Protein AF-A0AAN7IZI6-F1 (afdb_monomer)

Structure (mmCIF, N/CA/C/O backbone):
data_AF-A0AAN7IZI6-F1
#
_entry.id   AF-A0AAN7IZI6-F1
#
loop_
_atom_site.group_PDB
_atom_site.id
_atom_site.type_symbol
_atom_site.label_atom_id
_atom_site.label_alt_id
_atom_site.label_comp_id
_atom_site.label_asym_id
_atom_site.label_entity_id
_atom_site.label_seq_id
_atom_site.pdbx_PDB_ins_code
_atom_site.Cartn_x
_atom_site.Cartn_y
_atom_site.Cartn_z
_atom_site.occupancy
_atom_site.B_iso_or_equiv
_atom_site.auth_seq_id
_atom_site.auth_comp_id
_atom_site.auth_asym_id
_atom_site.auth_atom_id
_atom_site.pdbx_PDB_model_num
ATOM 1 N N . MET A 1 1 ? -5.391 1.494 -11.550 1.00 35.66 1 MET A N 1
ATOM 2 C CA . MET A 1 1 ? -5.078 0.811 -10.275 1.00 35.66 1 MET A CA 1
ATOM 3 C C . MET A 1 1 ? -6.296 0.955 -9.371 1.00 35.66 1 MET A C 1
ATOM 5 O O . MET A 1 1 ? -6.418 1.933 -8.655 1.00 35.66 1 MET A O 1
ATOM 9 N N . THR A 1 2 ? -7.268 0.054 -9.503 1.00 50.53 2 THR A N 1
ATOM 10 C CA . THR A 1 2 ? -8.561 0.126 -8.800 1.00 50.53 2 THR A CA 1
ATOM 11 C C . THR A 1 2 ? -8.947 -1.271 -8.344 1.00 50.53 2 THR A C 1
ATOM 13 O O . THR A 1 2 ? -9.910 -1.858 -8.819 1.00 50.53 2 THR A O 1
ATOM 16 N N . THR A 1 3 ? -8.165 -1.830 -7.428 1.00 50.38 3 THR A N 1
ATOM 17 C CA . THR A 1 3 ? -8.572 -3.015 -6.671 1.00 50.38 3 THR A CA 1
ATOM 18 C C . THR A 1 3 ? -8.583 -2.638 -5.204 1.00 50.38 3 THR A C 1
ATOM 20 O O . THR A 1 3 ? -7.665 -2.890 -4.432 1.00 50.38 3 THR A O 1
ATOM 23 N N . ASN A 1 4 ? -9.677 -1.952 -4.890 1.00 59.88 4 ASN A N 1
ATOM 24 C CA . ASN A 1 4 ? -10.531 -2.349 -3.794 1.00 59.88 4 ASN A CA 1
ATOM 25 C C . ASN A 1 4 ? -9.969 -2.135 -2.379 1.00 59.88 4 ASN A C 1
ATOM 27 O O . ASN A 1 4 ? -9.682 -3.061 -1.621 1.00 59.88 4 ASN A O 1
ATOM 31 N N . VAL A 1 5 ? -9.934 -0.862 -1.984 1.00 62.31 5 VAL A N 1
ATOM 32 C CA . VAL A 1 5 ? -9.793 -0.454 -0.579 1.00 62.31 5 VAL A CA 1
ATOM 33 C C . VAL A 1 5 ? -10.786 -1.225 0.307 1.00 62.31 5 VAL A C 1
ATOM 35 O O . VAL A 1 5 ? -10.395 -1.710 1.365 1.00 62.31 5 VAL A O 1
ATOM 38 N N . SER A 1 6 ? -12.026 -1.454 -0.144 1.00 58.94 6 SER A N 1
ATOM 39 C CA . SER A 1 6 ? -13.016 -2.251 0.596 1.00 58.94 6 SER A CA 1
ATOM 40 C C . SER A 1 6 ? -12.666 -3.742 0.744 1.00 58.94 6 SER A C 1
ATOM 42 O O . SER A 1 6 ? -13.006 -4.323 1.768 1.00 58.94 6 SER A O 1
ATOM 44 N N . GLU A 1 7 ? -11.956 -4.378 -0.190 1.00 68.31 7 GLU A N 1
ATOM 45 C CA . GLU A 1 7 ? -11.448 -5.758 -0.069 1.00 68.31 7 GLU A CA 1
ATOM 46 C C . GLU A 1 7 ? -10.304 -5.818 0.932 1.00 68.31 7 GLU A C 1
ATOM 48 O O . GLU A 1 7 ? -10.284 -6.707 1.783 1.00 68.31 7 GLU A O 1
ATOM 53 N N . CYS A 1 8 ? -9.396 -4.841 0.882 1.00 66.12 8 CYS A N 1
ATOM 54 C CA . CYS A 1 8 ? -8.311 -4.722 1.850 1.00 66.12 8 CYS A CA 1
ATOM 55 C C . CYS A 1 8 ? -8.872 -4.543 3.271 1.00 66.12 8 CYS A C 1
ATOM 57 O O . CYS A 1 8 ? -8.533 -5.306 4.180 1.00 66.12 8 CYS A O 1
ATOM 59 N N . PHE A 1 9 ? -9.829 -3.624 3.449 1.00 65.19 9 PHE A N 1
ATOM 60 C CA . PHE A 1 9 ? -10.542 -3.447 4.716 1.00 65.19 9 PHE A CA 1
ATOM 61 C C . PHE A 1 9 ? -11.309 -4.709 5.127 1.00 65.19 9 PHE A C 1
ATOM 63 O O . PHE A 1 9 ? -11.231 -5.123 6.282 1.00 65.19 9 PHE A O 1
ATOM 70 N N . ASN A 1 10 ? -11.990 -5.383 4.198 1.00 70.00 10 ASN A N 1
ATOM 71 C CA . ASN A 1 10 ? -12.694 -6.633 4.488 1.00 70.00 10 ASN A CA 1
ATOM 72 C C . ASN A 1 10 ? -11.753 -7.757 4.935 1.00 70.00 10 ASN A C 1
ATOM 74 O O . ASN A 1 10 ? -12.121 -8.523 5.827 1.00 70.00 10 ASN A O 1
ATOM 78 N N . GLY A 1 11 ? -10.556 -7.856 4.354 1.00 70.81 11 GLY A N 1
ATOM 79 C CA . GLY A 1 11 ? -9.522 -8.804 4.767 1.00 70.81 11 GLY A CA 1
ATOM 80 C C . GLY A 1 11 ? -8.993 -8.501 6.168 1.00 70.81 11 GLY A C 1
ATOM 81 O O . GLY A 1 11 ? -8.898 -9.402 7.005 1.00 70.81 11 GLY A O 1
ATOM 82 N N . VAL A 1 12 ? -8.733 -7.224 6.468 1.00 65.50 12 VAL A N 1
ATOM 83 C CA . VAL A 1 12 ? -8.300 -6.776 7.801 1.00 65.50 12 VAL A CA 1
ATOM 84 C C . VAL A 1 12 ? -9.370 -7.069 8.854 1.00 65.50 12 VAL A C 1
ATOM 86 O O . VAL A 1 12 ? -9.025 -7.571 9.927 1.00 65.50 12 VAL A O 1
ATOM 89 N N . LEU A 1 13 ? -10.643 -6.823 8.531 1.00 70.38 13 LEU A N 1
ATOM 90 C CA . LEU A 1 13 ? -11.784 -6.932 9.443 1.00 70.38 13 LEU A CA 1
ATOM 91 C C . LEU A 1 13 ? -12.397 -8.331 9.532 1.00 70.38 13 LEU A C 1
ATOM 93 O O . LEU A 1 13 ? -13.260 -8.541 10.380 1.00 70.38 13 LEU A O 1
ATOM 97 N N . LYS A 1 14 ? -11.970 -9.306 8.718 1.00 76.25 14 LYS A N 1
ATOM 98 C CA . LYS A 1 14 ? -12.570 -10.654 8.685 1.00 76.25 14 LYS A CA 1
ATOM 99 C C . LYS A 1 14 ? -12.617 -11.324 10.067 1.00 76.25 14 LYS A C 1
ATOM 101 O O . LYS A 1 14 ? -13.625 -11.942 10.389 1.00 76.25 14 LYS A O 1
ATOM 106 N N . GLY A 1 15 ? -11.581 -11.137 10.890 1.00 70.94 15 GLY A N 1
ATOM 107 C CA . GLY A 1 15 ? -11.517 -11.641 12.271 1.00 70.94 15 GLY A CA 1
ATOM 108 C C . GLY A 1 15 ? -12.229 -10.777 13.320 1.00 70.94 15 GLY A C 1
ATOM 109 O O . GLY A 1 15 ? -12.384 -11.209 14.454 1.00 70.94 15 GLY A O 1
ATOM 110 N N . ALA A 1 16 ? -12.675 -9.572 12.956 1.00 75.56 16 ALA A N 1
ATOM 111 C CA . ALA A 1 16 ? -13.329 -8.631 13.865 1.00 75.56 16 ALA A CA 1
ATOM 112 C C . ALA A 1 16 ? -14.865 -8.618 13.743 1.00 75.56 16 ALA A C 1
ATOM 114 O O . ALA A 1 16 ? -15.536 -7.987 14.553 1.00 75.56 16 ALA A O 1
ATOM 115 N N . ARG A 1 17 ? -15.432 -9.329 12.755 1.00 75.12 17 ARG A N 1
ATOM 116 C CA . ARG A 1 17 ? -16.872 -9.294 12.413 1.00 75.12 17 ARG A CA 1
ATOM 117 C C . ARG A 1 17 ? -17.805 -9.769 13.526 1.00 75.12 17 ARG A C 1
ATOM 119 O O . ARG A 1 17 ? -18.967 -9.384 13.533 1.00 75.12 17 ARG A O 1
ATOM 126 N N . SER A 1 18 ? -17.315 -10.611 14.430 1.00 78.75 18 SER A N 1
ATOM 127 C CA . SER A 1 18 ? -18.073 -11.139 15.570 1.00 78.75 18 SER A CA 1
ATOM 128 C C . SER A 1 18 ? -17.699 -10.478 16.899 1.00 78.75 18 SER A C 1
ATOM 130 O O . SER A 1 18 ? -18.149 -10.931 17.948 1.00 78.75 18 SER A O 1
ATOM 132 N N . LEU A 1 19 ? -16.854 -9.441 16.881 1.00 78.69 19 LEU A N 1
ATOM 133 C CA . LEU A 1 19 ? -16.400 -8.773 18.095 1.00 78.69 19 LEU A CA 1
ATOM 134 C C . LEU A 1 19 ? -17.367 -7.653 18.508 1.00 78.69 19 LEU A C 1
ATOM 136 O O . LEU A 1 19 ? -17.919 -6.965 17.645 1.00 78.69 19 LEU A O 1
ATOM 140 N N . PRO A 1 20 ? -17.527 -7.398 19.820 1.00 87.81 20 PRO A N 1
ATOM 141 C CA . PRO A 1 20 ? -18.144 -6.167 20.302 1.00 87.81 20 PRO A CA 1
ATOM 142 C C . PRO A 1 20 ? -17.471 -4.936 19.681 1.00 87.81 20 PRO A C 1
ATOM 144 O O . PRO A 1 20 ? -16.263 -4.948 19.446 1.00 87.81 20 PRO A O 1
ATOM 147 N N . ILE A 1 21 ? -18.222 -3.850 19.467 1.00 82.31 21 ILE A N 1
ATOM 148 C CA . ILE A 1 21 ? -17.731 -2.631 18.790 1.00 82.31 21 ILE A CA 1
ATOM 149 C C . ILE A 1 21 ? -16.416 -2.131 19.409 1.00 82.31 21 ILE A C 1
ATOM 151 O O . ILE A 1 21 ? -15.464 -1.820 18.697 1.00 82.31 21 ILE A O 1
ATOM 155 N N . THR A 1 22 ? -16.326 -2.123 20.739 1.00 83.25 22 THR A N 1
ATOM 156 C CA . THR A 1 22 ? -15.120 -1.719 21.475 1.00 83.25 22 THR A CA 1
ATOM 157 C C . THR A 1 22 ? -13.921 -2.627 21.193 1.00 83.25 22 THR A C 1
ATOM 159 O O . THR A 1 22 ? -12.806 -2.139 21.018 1.00 83.25 22 THR A O 1
ATOM 162 N N . ALA A 1 23 ? -14.135 -3.940 21.108 1.00 84.44 23 ALA A N 1
ATOM 163 C CA . ALA A 1 23 ? -13.101 -4.911 20.768 1.00 84.44 23 ALA A CA 1
ATOM 164 C C . ALA A 1 23 ? -12.694 -4.819 19.289 1.00 84.44 23 ALA A C 1
ATOM 166 O O . ALA A 1 23 ? -11.509 -4.922 18.986 1.00 84.44 23 ALA A O 1
ATOM 167 N N . MET A 1 24 ? -13.637 -4.547 18.381 1.00 84.38 24 MET A N 1
ATOM 168 C CA . MET A 1 24 ? -13.348 -4.297 16.966 1.00 84.38 24 MET A CA 1
ATOM 169 C C . MET A 1 24 ? -12.453 -3.066 16.788 1.00 84.38 24 MET A C 1
ATOM 171 O O . MET A 1 24 ? -11.432 -3.162 16.112 1.00 84.38 24 MET A O 1
ATOM 175 N N . VAL A 1 25 ? -12.782 -1.943 17.439 1.00 84.31 25 VAL A N 1
ATOM 176 C CA . VAL A 1 25 ? -11.971 -0.712 17.382 1.00 84.31 25 VAL A CA 1
ATOM 177 C C . VAL A 1 25 ? -10.562 -0.957 17.934 1.00 84.31 25 VAL A C 1
ATOM 179 O O . VAL A 1 25 ? -9.573 -0.626 17.274 1.00 84.31 25 VAL A O 1
ATOM 182 N N . LYS A 1 26 ? -10.447 -1.614 19.098 1.00 85.56 26 LYS A N 1
ATOM 183 C CA . LYS A 1 26 ? -9.144 -1.998 19.668 1.00 85.56 26 LYS A CA 1
ATOM 184 C C . LYS A 1 26 ? -8.350 -2.891 18.713 1.00 85.56 26 LYS A C 1
ATOM 186 O O . LYS A 1 26 ? -7.180 -2.624 18.458 1.00 85.56 26 LYS A O 1
ATOM 191 N N . TYR A 1 27 ? -8.984 -3.913 18.141 1.00 85.69 27 TYR A N 1
ATOM 192 C CA . TYR A 1 27 ? -8.349 -4.818 17.184 1.00 85.69 27 TYR A CA 1
ATOM 193 C C . TYR A 1 27 ? -7.818 -4.071 15.958 1.00 85.69 27 TYR A C 1
ATOM 195 O O . TYR A 1 27 ? -6.666 -4.267 15.572 1.00 85.69 27 TYR A O 1
ATOM 203 N N . THR A 1 28 ? -8.626 -3.185 15.364 1.00 84.19 28 THR A N 1
ATOM 204 C CA . THR A 1 28 ? -8.194 -2.381 14.213 1.00 84.19 28 THR A CA 1
ATOM 205 C C . THR A 1 28 ? -7.002 -1.499 14.548 1.00 84.19 28 THR A C 1
ATOM 207 O O . THR A 1 28 ? -6.058 -1.451 13.764 1.00 84.19 28 THR A O 1
ATOM 210 N N . TRP A 1 29 ? -7.006 -0.872 15.727 1.00 87.12 29 TRP A N 1
ATOM 211 C CA . TRP A 1 29 ? -5.907 -0.032 16.188 1.00 87.12 29 TRP A CA 1
ATOM 212 C C . TRP A 1 29 ? -4.597 -0.816 16.306 1.00 87.12 29 TRP A C 1
ATOM 214 O O . TRP A 1 29 ? -3.604 -0.467 15.670 1.00 87.12 29 TRP A O 1
ATOM 224 N N . PHE A 1 30 ? -4.599 -1.919 17.063 1.00 88.25 30 PHE A N 1
ATOM 225 C CA . PHE A 1 30 ? -3.394 -2.727 17.269 1.00 88.25 30 PHE A CA 1
ATOM 226 C C . PHE A 1 30 ? -2.869 -3.334 15.971 1.00 88.25 30 PHE A C 1
ATOM 228 O O . PHE A 1 30 ? -1.660 -3.354 15.741 1.00 88.25 30 PHE A O 1
ATOM 235 N N . LYS A 1 31 ? -3.769 -3.793 15.097 1.00 87.31 31 LYS A N 1
ATOM 236 C CA . LYS A 1 31 ? -3.392 -4.377 13.811 1.00 87.31 31 LYS A CA 1
ATOM 237 C C . LYS A 1 31 ? -2.781 -3.345 12.867 1.00 87.31 31 LYS A C 1
ATOM 239 O O . LYS A 1 31 ? -1.787 -3.651 12.217 1.00 87.31 31 LYS A O 1
ATOM 244 N N . LEU A 1 32 ? -3.335 -2.131 12.813 1.00 86.81 32 LEU A N 1
ATOM 245 C CA . LEU A 1 32 ? -2.747 -1.030 12.049 1.00 86.81 32 LEU A CA 1
ATOM 246 C C . LEU A 1 32 ? -1.375 -0.645 12.603 1.00 86.81 32 LEU A C 1
ATOM 248 O O . LEU A 1 32 ? -0.427 -0.550 11.830 1.00 86.81 32 LEU A O 1
ATOM 252 N N . ASN A 1 33 ? -1.245 -0.498 13.923 1.00 90.56 33 ASN A N 1
ATOM 253 C CA . ASN A 1 33 ? 0.029 -0.136 14.536 1.00 90.56 33 ASN A CA 1
ATOM 254 C C . ASN A 1 33 ? 1.117 -1.190 14.264 1.00 90.56 33 ASN A C 1
ATOM 256 O O . ASN A 1 33 ? 2.202 -0.851 13.805 1.00 90.56 33 ASN A O 1
ATOM 260 N N . SER A 1 34 ? 0.801 -2.476 14.454 1.00 90.38 34 SER A N 1
ATOM 261 C CA . SER A 1 34 ? 1.715 -3.584 14.140 1.00 90.38 34 SER A CA 1
ATOM 262 C C . SER A 1 34 ? 2.097 -3.621 12.658 1.00 90.38 34 SER A C 1
ATOM 264 O O . SER A 1 34 ? 3.255 -3.859 12.326 1.00 90.38 34 SER A O 1
ATOM 266 N N . TYR A 1 35 ? 1.147 -3.351 11.761 1.00 89.88 35 TYR A N 1
ATOM 267 C CA . TYR A 1 35 ? 1.416 -3.297 10.327 1.00 89.88 35 TYR A CA 1
ATOM 268 C C . TYR A 1 35 ? 2.356 -2.145 9.950 1.00 89.88 35 TYR A C 1
ATOM 270 O O . TYR A 1 35 ? 3.273 -2.339 9.153 1.00 89.88 35 TYR A O 1
ATOM 278 N N . PHE A 1 36 ? 2.152 -0.953 10.518 1.00 92.62 36 PHE A N 1
ATOM 279 C CA . PHE A 1 36 ? 3.040 0.190 10.294 1.00 92.62 36 PHE A CA 1
ATOM 280 C C . PHE A 1 36 ? 4.441 -0.069 10.842 1.00 92.62 36 PHE A C 1
ATOM 282 O O . PHE A 1 36 ? 5.418 0.240 10.162 1.00 92.62 36 PHE A O 1
ATOM 289 N N . ASP A 1 37 ? 4.539 -0.675 12.024 1.00 92.44 37 ASP A N 1
ATOM 290 C CA . ASP A 1 37 ? 5.820 -1.017 12.636 1.00 92.44 37 ASP A CA 1
ATOM 291 C C . ASP A 1 37 ? 6.606 -2.035 11.793 1.00 92.44 37 ASP A C 1
ATOM 293 O O . ASP A 1 37 ? 7.752 -1.785 11.424 1.00 92.44 37 ASP A O 1
ATOM 297 N N . ASP A 1 38 ? 5.964 -3.125 11.360 1.00 93.12 38 ASP A N 1
ATOM 298 C CA . ASP A 1 38 ? 6.566 -4.116 10.458 1.00 93.12 38 ASP A CA 1
ATOM 299 C C . ASP A 1 38 ? 7.067 -3.482 9.147 1.00 93.12 38 ASP A C 1
ATOM 301 O O . ASP A 1 38 ? 8.197 -3.723 8.710 1.00 93.12 38 ASP A O 1
ATOM 305 N N . ARG A 1 39 ? 6.248 -2.625 8.523 1.00 92.50 39 ARG A N 1
ATOM 306 C CA . ARG A 1 39 ? 6.615 -1.915 7.287 1.00 92.50 39 ARG A CA 1
ATOM 307 C C . ARG A 1 39 ? 7.792 -0.971 7.500 1.00 92.50 39 ARG A C 1
ATOM 309 O O . ARG A 1 39 ? 8.702 -0.952 6.667 1.00 92.50 39 ARG A O 1
ATOM 316 N N . ARG A 1 40 ? 7.804 -0.234 8.611 1.00 93.19 40 ARG A N 1
ATOM 317 C CA . ARG A 1 40 ? 8.903 0.659 8.976 1.00 93.19 40 ARG A CA 1
ATOM 318 C C . ARG A 1 40 ? 10.189 -0.129 9.192 1.00 93.19 40 ARG A C 1
ATOM 320 O O . ARG A 1 40 ? 11.185 0.183 8.546 1.00 93.19 40 ARG A O 1
ATOM 327 N N . ASN A 1 41 ? 10.157 -1.189 9.993 1.00 93.50 41 ASN A N 1
ATOM 328 C CA . ASN A 1 41 ? 11.324 -2.027 10.278 1.00 93.50 41 ASN A CA 1
ATOM 329 C C . ASN A 1 41 ? 11.916 -2.634 8.997 1.00 93.50 41 ASN A C 1
ATOM 331 O O . ASN A 1 41 ? 13.128 -2.588 8.784 1.00 93.50 41 ASN A O 1
ATOM 335 N N . LYS A 1 42 ? 11.064 -3.106 8.079 1.00 92.25 42 LYS A N 1
ATOM 336 C CA . LYS A 1 42 ? 11.495 -3.575 6.750 1.00 92.25 42 LYS A CA 1
ATOM 337 C C . LYS A 1 42 ? 12.141 -2.470 5.917 1.00 92.25 42 LYS A C 1
ATOM 339 O O . LYS A 1 42 ? 13.161 -2.718 5.278 1.00 92.25 42 LYS A O 1
ATOM 344 N N . SER A 1 43 ? 11.571 -1.265 5.916 1.00 92.56 43 SER A N 1
ATOM 345 C CA . SER A 1 43 ? 12.149 -0.131 5.185 1.00 92.56 43 SER A CA 1
ATOM 346 C C . SER A 1 43 ? 13.491 0.318 5.776 1.00 92.56 43 SER A C 1
ATOM 348 O O . SER A 1 43 ? 14.427 0.556 5.022 1.00 92.56 43 SER A O 1
ATOM 350 N N . ILE A 1 44 ? 13.640 0.318 7.106 1.00 93.19 44 ILE A N 1
ATOM 351 C CA . ILE A 1 44 ? 14.907 0.612 7.792 1.00 93.19 44 ILE A CA 1
ATOM 352 C C . ILE A 1 44 ? 15.973 -0.420 7.414 1.00 93.19 44 ILE A C 1
ATOM 354 O O . ILE A 1 44 ? 17.093 -0.047 7.078 1.00 93.19 44 ILE A O 1
ATOM 358 N N . ALA A 1 45 ? 15.633 -1.713 7.404 1.00 93.56 45 ALA A N 1
ATOM 359 C CA . ALA A 1 45 ? 16.563 -2.758 6.978 1.00 93.56 45 ALA A CA 1
ATOM 360 C C . ALA A 1 45 ? 17.052 -2.540 5.531 1.00 93.56 45 ALA A C 1
ATOM 362 O O . ALA A 1 45 ? 18.242 -2.687 5.250 1.00 93.56 45 ALA A O 1
ATOM 363 N N . GLN A 1 46 ? 16.158 -2.124 4.627 1.00 91.69 46 GLN A N 1
ATOM 364 C CA . GLN A 1 46 ? 16.517 -1.786 3.246 1.00 91.69 46 GLN A CA 1
ATOM 365 C C . GLN A 1 46 ? 17.411 -0.538 3.165 1.00 91.69 46 GLN A C 1
ATOM 367 O O . GLN A 1 46 ? 18.419 -0.565 2.454 1.00 91.69 46 GLN A O 1
ATOM 372 N N . LEU A 1 47 ? 17.118 0.513 3.939 1.00 91.06 47 LEU A N 1
ATOM 373 C CA . LEU A 1 47 ? 17.966 1.710 4.026 1.00 91.06 47 LEU A CA 1
ATOM 374 C C . LEU A 1 47 ? 19.370 1.373 4.545 1.00 91.06 47 LEU A C 1
ATOM 376 O O . LEU A 1 47 ? 20.361 1.811 3.963 1.00 91.06 47 LEU A O 1
ATOM 380 N N . ASN A 1 48 ? 19.468 0.529 5.575 1.00 92.94 48 ASN A N 1
ATOM 381 C CA . ASN A 1 48 ? 20.746 0.078 6.133 1.00 92.94 48 ASN A CA 1
ATOM 382 C C . ASN A 1 48 ? 21.563 -0.737 5.122 1.00 92.94 48 ASN A C 1
ATOM 384 O O . ASN A 1 48 ? 22.785 -0.621 5.075 1.00 92.94 48 ASN A O 1
ATOM 388 N N . SER A 1 49 ? 20.895 -1.507 4.258 1.00 92.31 49 SER A N 1
ATOM 389 C CA . SER A 1 49 ? 21.538 -2.205 3.134 1.00 92.31 49 SER A CA 1
ATOM 390 C C . SER A 1 49 ? 21.911 -1.290 1.954 1.00 92.31 49 SER A C 1
ATOM 392 O O . SER A 1 49 ? 22.375 -1.780 0.926 1.00 92.31 49 SER A O 1
ATOM 394 N N . ARG A 1 50 ? 21.706 0.032 2.082 1.00 91.44 50 ARG A N 1
ATOM 395 C CA . ARG A 1 50 ? 21.914 1.052 1.038 1.00 91.44 50 ARG A CA 1
ATOM 396 C C . ARG A 1 50 ? 21.155 0.760 -0.262 1.00 91.44 50 ARG A C 1
ATOM 398 O O . ARG A 1 50 ? 21.578 1.168 -1.343 1.00 91.44 50 ARG A O 1
ATOM 405 N N . GLN A 1 51 ? 20.018 0.069 -0.171 1.00 89.31 51 GLN A N 1
ATOM 406 C CA . GLN A 1 51 ? 19.150 -0.148 -1.324 1.00 89.31 51 GLN A CA 1
ATOM 407 C C . GLN A 1 51 ? 18.428 1.152 -1.681 1.00 89.31 51 GLN A C 1
ATOM 409 O O . GLN A 1 51 ? 17.734 1.743 -0.857 1.00 89.31 51 GLN A O 1
ATOM 414 N N . LYS A 1 52 ? 18.580 1.587 -2.933 1.00 91.19 52 LYS A N 1
ATOM 415 C CA . LYS A 1 52 ? 17.939 2.799 -3.463 1.00 91.19 52 LYS A CA 1
ATOM 416 C C . LYS A 1 52 ? 16.447 2.587 -3.734 1.00 91.19 52 LYS A C 1
ATOM 418 O O . LYS A 1 52 ? 15.612 3.431 -3.406 1.00 91.19 52 LYS A O 1
ATOM 423 N N . TRP A 1 53 ? 16.114 1.435 -4.307 1.00 93.62 53 TRP A N 1
ATOM 424 C CA . TRP A 1 53 ? 14.774 1.097 -4.776 1.00 93.62 53 TRP A CA 1
ATOM 425 C C . TRP A 1 53 ? 14.147 0.004 -3.923 1.00 93.62 53 TRP A C 1
ATOM 427 O O . TRP A 1 53 ? 14.828 -0.911 -3.462 1.00 93.62 53 TRP A O 1
ATOM 437 N N . THR A 1 54 ? 12.832 0.086 -3.730 1.00 93.50 54 THR A N 1
ATOM 438 C CA . THR A 1 54 ? 12.092 -0.968 -3.032 1.00 93.50 54 THR A CA 1
ATOM 439 C C . THR A 1 54 ? 12.203 -2.299 -3.771 1.00 93.50 54 THR A C 1
ATOM 441 O O . THR A 1 54 ? 12.247 -2.343 -5.002 1.00 93.50 54 THR A O 1
ATOM 444 N N . LYS A 1 55 ? 12.155 -3.409 -3.020 1.00 91.06 55 LYS A N 1
ATOM 445 C CA . LYS A 1 55 ? 12.141 -4.768 -3.590 1.00 91.06 55 LYS A CA 1
ATOM 446 C C . LYS A 1 55 ? 11.100 -4.926 -4.706 1.00 91.06 55 LYS A C 1
ATOM 448 O O . LYS A 1 55 ? 11.402 -5.488 -5.745 1.00 91.06 55 LYS A O 1
ATOM 453 N N . TYR A 1 56 ? 9.901 -4.373 -4.517 1.00 90.44 56 TYR A N 1
ATOM 454 C CA . TYR A 1 56 ? 8.836 -4.414 -5.521 1.00 90.44 56 TYR A CA 1
ATOM 455 C C . TYR A 1 56 ? 9.259 -3.796 -6.863 1.00 90.44 56 TYR A C 1
ATOM 457 O O . TYR A 1 56 ? 9.066 -4.406 -7.915 1.00 90.44 56 TYR A O 1
ATOM 465 N N . ALA A 1 57 ? 9.852 -2.599 -6.832 1.00 92.44 57 ALA A N 1
ATOM 466 C CA . ALA A 1 57 ? 10.319 -1.932 -8.040 1.00 92.44 57 ALA A CA 1
ATOM 467 C C . ALA A 1 57 ? 11.509 -2.661 -8.669 1.00 92.44 57 ALA A C 1
ATOM 469 O O . ALA A 1 57 ? 11.530 -2.835 -9.886 1.00 92.44 57 ALA A O 1
ATOM 470 N N . LEU A 1 58 ? 12.440 -3.163 -7.852 1.00 90.88 58 LEU A N 1
ATOM 471 C CA . LEU A 1 58 ? 13.556 -3.980 -8.329 1.00 90.88 58 LEU A CA 1
ATOM 472 C C . LEU A 1 58 ? 13.077 -5.268 -9.005 1.00 90.88 58 LEU A C 1
ATOM 474 O O . LEU A 1 58 ? 13.555 -5.593 -10.084 1.00 90.88 58 LEU A O 1
ATOM 478 N N . ASP A 1 59 ? 12.091 -5.968 -8.448 1.00 92.56 59 ASP A N 1
ATOM 479 C CA . ASP A 1 59 ? 11.555 -7.201 -9.034 1.00 92.56 59 ASP A CA 1
ATOM 480 C C . ASP A 1 59 ? 10.884 -6.941 -10.398 1.00 92.56 59 ASP A C 1
ATOM 482 O O . ASP A 1 59 ? 10.925 -7.777 -11.304 1.00 92.56 59 ASP A O 1
ATOM 486 N N . ILE A 1 60 ? 10.242 -5.783 -10.583 1.00 91.69 60 ILE A N 1
ATOM 487 C CA . ILE A 1 60 ? 9.716 -5.363 -11.893 1.00 91.69 60 ILE A CA 1
ATOM 488 C C . ILE A 1 60 ? 10.862 -5.010 -12.840 1.00 91.69 60 ILE A C 1
ATOM 490 O O . ILE A 1 60 ? 10.887 -5.485 -13.976 1.00 91.69 60 ILE A O 1
ATOM 494 N N . PHE A 1 61 ? 11.815 -4.209 -12.369 1.00 90.50 61 PHE A N 1
ATOM 495 C CA . PHE A 1 61 ? 12.964 -3.772 -13.148 1.00 90.50 61 PHE A CA 1
ATOM 496 C C . PHE A 1 61 ? 13.783 -4.959 -13.662 1.00 90.50 61 PHE A C 1
ATOM 498 O O . PHE A 1 61 ? 14.038 -5.055 -14.859 1.00 90.50 61 PHE A O 1
ATOM 505 N N . MET A 1 62 ? 14.117 -5.912 -12.792 1.00 89.75 62 MET A N 1
ATOM 506 C CA . MET A 1 62 ? 14.886 -7.106 -13.143 1.00 89.75 62 MET A CA 1
ATOM 507 C C . MET A 1 62 ? 14.130 -8.005 -14.123 1.00 89.75 62 MET A C 1
ATOM 509 O O . MET A 1 62 ? 14.729 -8.509 -15.070 1.00 89.75 62 MET A O 1
ATOM 513 N N . ARG A 1 63 ? 12.804 -8.148 -13.978 1.00 90.12 63 ARG A N 1
ATOM 514 C CA . ARG A 1 63 ? 11.982 -8.856 -14.976 1.00 90.12 63 ARG A CA 1
ATOM 515 C C . ARG A 1 63 ? 12.006 -8.168 -16.338 1.00 90.12 63 ARG A C 1
ATOM 517 O O . ARG A 1 63 ? 12.075 -8.847 -17.358 1.00 90.12 63 ARG A O 1
ATOM 524 N N . ASN A 1 64 ? 11.944 -6.840 -16.369 1.00 87.88 64 ASN A N 1
ATOM 525 C CA . ASN A 1 64 ? 12.020 -6.082 -17.618 1.00 87.88 64 ASN A CA 1
ATOM 526 C C . ASN A 1 64 ? 13.419 -6.166 -18.241 1.00 87.88 64 ASN A C 1
ATOM 528 O O . ASN A 1 64 ? 13.529 -6.333 -19.453 1.00 87.88 64 ASN A O 1
ATOM 532 N N . LYS A 1 65 ? 14.472 -6.134 -17.419 1.00 85.12 65 LYS A N 1
ATOM 533 C CA . LYS A 1 65 ? 15.859 -6.328 -17.847 1.00 85.12 65 LYS A CA 1
ATOM 534 C C . LYS A 1 65 ? 16.066 -7.710 -18.475 1.00 85.12 65 LYS A C 1
ATOM 536 O O . LYS A 1 65 ? 16.561 -7.781 -19.591 1.00 85.12 65 LYS A O 1
ATOM 541 N N . ALA A 1 66 ? 15.596 -8.779 -17.829 1.00 86.12 66 ALA A N 1
ATOM 542 C CA . ALA A 1 66 ? 15.678 -10.143 -18.365 1.00 86.12 66 ALA A CA 1
ATOM 543 C C . ALA A 1 66 ? 14.927 -10.304 -19.703 1.00 86.12 66 ALA A C 1
ATOM 545 O O . ALA A 1 66 ? 15.372 -11.010 -20.606 1.00 86.12 66 ALA A O 1
ATOM 546 N N . LYS A 1 67 ? 13.793 -9.612 -19.879 1.00 84.31 67 LYS A N 1
ATOM 547 C CA . LYS A 1 67 ? 13.104 -9.561 -21.180 1.00 84.31 67 LYS A CA 1
ATOM 548 C C . LYS A 1 67 ? 13.943 -8.837 -22.234 1.00 84.31 67 LYS A C 1
ATOM 550 O O . LYS A 1 67 ? 14.041 -9.315 -23.358 1.00 84.31 67 LYS A O 1
ATOM 555 N N . ALA A 1 68 ? 14.564 -7.719 -21.861 1.00 82.19 68 ALA A N 1
ATOM 556 C CA . ALA A 1 68 ? 15.394 -6.924 -22.758 1.00 82.19 68 ALA A CA 1
ATOM 557 C C . ALA A 1 68 ? 16.667 -7.652 -23.223 1.00 82.19 68 ALA A C 1
ATOM 559 O O . ALA A 1 68 ? 17.128 -7.378 -24.325 1.00 82.19 68 ALA A O 1
ATOM 560 N N . GLU A 1 69 ? 17.202 -8.603 -22.449 1.00 79.81 69 GLU A N 1
ATOM 561 C CA . GLU A 1 69 ? 18.347 -9.440 -22.862 1.00 79.81 69 GLU A CA 1
ATOM 562 C C . GLU A 1 69 ? 18.080 -10.233 -24.151 1.00 79.81 69 GLU A C 1
ATOM 564 O O . GLU A 1 69 ? 19.004 -10.511 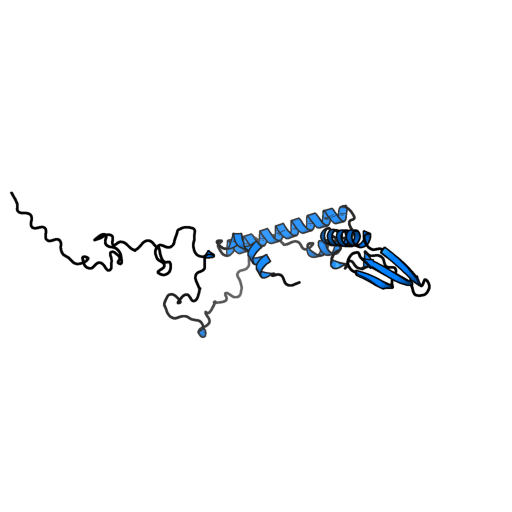-24.909 1.00 79.81 69 GLU A O 1
ATOM 569 N N . HIS A 1 70 ? 16.816 -10.551 -24.437 1.00 81.00 70 HIS A N 1
ATOM 570 C CA . HIS A 1 70 ? 16.413 -11.276 -25.643 1.00 81.00 70 HIS A CA 1
ATOM 571 C C . HIS A 1 70 ? 16.132 -10.346 -26.833 1.00 81.00 70 HIS A C 1
ATOM 573 O O . HIS A 1 70 ? 15.720 -10.810 -27.897 1.00 81.00 70 HIS A O 1
ATOM 579 N N . HIS A 1 71 ? 16.294 -9.032 -26.663 1.00 83.44 71 HIS A N 1
ATOM 580 C CA . HIS A 1 71 ? 16.090 -8.050 -27.720 1.00 83.44 71 HIS A CA 1
ATOM 581 C C . HIS A 1 71 ? 17.420 -7.730 -28.405 1.00 83.44 71 HIS A C 1
ATOM 583 O O . HIS A 1 71 ? 18.433 -7.490 -27.748 1.00 83.44 71 HIS A O 1
ATOM 589 N N . ARG A 1 72 ? 17.420 -7.665 -29.738 1.00 82.00 72 ARG A N 1
ATOM 590 C CA . ARG A 1 72 ? 18.594 -7.245 -30.510 1.00 82.00 72 ARG A CA 1
ATOM 591 C C . ARG A 1 72 ? 18.468 -5.771 -30.857 1.00 82.00 72 ARG A C 1
ATOM 593 O O . ARG A 1 72 ? 17.464 -5.366 -31.430 1.00 82.00 72 ARG A O 1
ATOM 600 N N . VAL A 1 73 ? 19.489 -4.980 -30.537 1.00 82.25 73 VAL A N 1
ATOM 601 C CA . VAL A 1 73 ? 19.513 -3.544 -30.842 1.00 82.25 73 VAL A CA 1
ATOM 602 C C . VAL A 1 73 ? 20.548 -3.259 -31.928 1.00 82.25 73 VAL A C 1
ATOM 604 O O . VAL A 1 73 ? 21.745 -3.439 -31.711 1.00 82.25 73 VAL A O 1
ATOM 607 N N . THR A 1 74 ? 20.101 -2.781 -33.086 1.00 83.69 74 THR A N 1
ATOM 608 C CA . THR A 1 74 ? 20.948 -2.389 -34.218 1.00 83.69 74 THR A CA 1
ATOM 609 C C . THR A 1 74 ? 20.946 -0.873 -34.357 1.00 83.69 74 THR A C 1
ATOM 611 O O . THR A 1 74 ? 19.898 -0.250 -34.483 1.00 83.69 74 THR A O 1
ATOM 614 N N . ARG A 1 75 ? 22.119 -0.235 -34.344 1.00 82.50 75 ARG A N 1
ATOM 615 C CA . ARG A 1 75 ? 22.220 1.218 -34.550 1.00 82.50 75 ARG A CA 1
ATOM 616 C C . ARG A 1 75 ? 21.998 1.548 -36.029 1.00 82.50 75 ARG A C 1
ATOM 618 O O . ARG A 1 75 ? 22.738 1.045 -36.865 1.00 82.50 75 ARG A O 1
ATOM 625 N N . LEU A 1 76 ? 21.027 2.412 -36.332 1.00 83.81 76 LEU A N 1
ATOM 626 C CA . LEU A 1 76 ? 20.704 2.827 -37.704 1.00 83.81 76 LEU A CA 1
ATOM 627 C C . LEU A 1 76 ? 21.390 4.144 -38.093 1.00 83.81 76 LEU A C 1
ATOM 629 O O . LEU A 1 76 ? 21.966 4.238 -39.170 1.00 83.81 76 LEU A O 1
ATOM 633 N N . SER A 1 77 ? 21.376 5.160 -37.221 1.00 80.31 77 SER A N 1
ATOM 634 C CA . SER A 1 77 ? 22.061 6.437 -37.473 1.00 80.31 77 SER A CA 1
ATOM 635 C C . SER A 1 77 ? 22.730 6.986 -36.222 1.00 80.31 77 SER A C 1
ATOM 637 O O . SER A 1 77 ? 22.124 7.140 -35.158 1.00 80.31 77 SER A O 1
ATOM 639 N N . ALA A 1 78 ? 24.012 7.320 -36.366 1.00 73.88 78 ALA A N 1
ATOM 640 C CA . ALA A 1 78 ? 24.812 7.897 -35.301 1.00 73.88 78 ALA A CA 1
ATOM 641 C C . ALA A 1 78 ? 24.429 9.342 -34.972 1.00 73.88 78 ALA A C 1
ATOM 643 O O . ALA A 1 78 ? 24.372 9.687 -33.793 1.00 73.88 78 ALA A O 1
ATOM 644 N N . GLN A 1 79 ? 24.147 10.143 -36.002 1.00 78.69 79 GLN A N 1
ATOM 645 C CA . GLN A 1 79 ? 23.805 11.561 -35.882 1.00 78.69 79 GLN A CA 1
ATOM 646 C C . GLN A 1 79 ? 22.404 11.765 -35.301 1.00 78.69 79 GLN A C 1
ATOM 648 O O . GLN A 1 79 ? 22.187 12.690 -34.529 1.00 78.69 79 GLN A O 1
ATOM 653 N N . GLN A 1 80 ? 21.464 10.874 -35.626 1.00 76.06 80 GLN A N 1
ATOM 654 C CA . GLN A 1 80 ? 20.072 10.974 -35.171 1.00 76.06 80 GLN A CA 1
ATOM 655 C C . GLN A 1 80 ? 19.769 10.147 -33.911 1.00 76.06 80 GLN A C 1
ATOM 657 O O . GLN A 1 80 ? 18.620 10.116 -33.471 1.00 76.06 80 GLN A O 1
ATOM 662 N N . GLN A 1 81 ? 20.773 9.457 -33.350 1.00 75.44 81 GLN A N 1
ATOM 663 C CA . GLN A 1 81 ? 20.615 8.517 -32.231 1.00 75.44 81 GLN A CA 1
ATOM 664 C C . GLN A 1 81 ? 19.457 7.522 -32.441 1.00 75.44 81 GLN A C 1
ATOM 666 O O . GLN A 1 81 ? 18.660 7.286 -31.531 1.00 75.44 81 GLN A O 1
ATOM 671 N N . SER A 1 82 ? 19.341 6.965 -33.651 1.00 78.38 82 SER A N 1
ATOM 672 C CA . SER A 1 82 ? 18.293 6.001 -33.995 1.00 78.38 82 SER A CA 1
ATOM 673 C C . SER A 1 82 ? 18.797 4.563 -33.900 1.00 78.38 82 SER A C 1
ATOM 675 O O . SER A 1 82 ? 19.900 4.227 -34.351 1.00 78.38 82 SER A O 1
ATOM 677 N N . TYR A 1 83 ? 17.965 3.707 -33.313 1.00 80.31 83 TYR A N 1
ATOM 678 C CA . TYR A 1 83 ? 18.243 2.298 -33.080 1.00 80.31 83 TYR A CA 1
ATOM 679 C C . TYR A 1 83 ? 17.032 1.470 -33.495 1.00 80.31 83 TYR A C 1
ATOM 681 O O . TYR A 1 83 ? 15.909 1.822 -33.170 1.00 80.31 83 TYR A O 1
ATOM 689 N N . GLN A 1 84 ? 17.242 0.359 -34.181 1.00 81.00 84 GLN A N 1
ATOM 690 C CA . GLN A 1 84 ? 16.236 -0.669 -34.398 1.00 81.00 84 GLN A CA 1
ATOM 691 C C . GLN A 1 84 ? 16.317 -1.688 -33.267 1.00 81.00 84 GLN A C 1
ATOM 693 O O . GLN A 1 84 ? 17.402 -2.157 -32.941 1.00 81.00 84 GLN A O 1
ATOM 698 N N . VAL A 1 85 ? 15.181 -2.029 -32.676 1.00 81.38 85 VAL A N 1
ATOM 699 C CA . VAL A 1 85 ? 15.042 -3.061 -31.657 1.00 81.38 85 VAL A CA 1
ATOM 700 C C . VAL A 1 85 ? 14.199 -4.185 -32.238 1.00 81.38 85 VAL A C 1
ATOM 702 O O . VAL A 1 85 ? 13.017 -4.006 -32.538 1.00 81.38 85 VAL A O 1
ATOM 705 N N . ASP A 1 86 ? 14.817 -5.350 -32.385 1.00 80.50 86 ASP A N 1
ATOM 706 C CA . ASP A 1 86 ? 14.148 -6.580 -32.778 1.00 80.50 86 ASP A CA 1
ATOM 707 C C . ASP A 1 86 ? 13.813 -7.369 -31.514 1.00 80.50 86 ASP A C 1
ATOM 709 O O . ASP A 1 86 ? 14.699 -7.736 -30.736 1.00 80.50 86 ASP A O 1
ATOM 713 N N . THR A 1 87 ? 12.525 -7.624 -31.301 1.00 81.88 87 THR A N 1
ATOM 714 C CA . THR A 1 87 ? 12.047 -8.462 -30.198 1.00 81.88 87 THR A CA 1
ATOM 715 C C . THR A 1 87 ? 11.586 -9.815 -30.746 1.00 81.88 87 THR A C 1
ATOM 717 O O . THR A 1 87 ? 11.114 -9.865 -31.884 1.00 81.88 87 THR A O 1
ATOM 720 N N . PRO A 1 88 ? 11.641 -10.911 -29.964 1.00 74.00 88 PRO A N 1
ATOM 721 C CA . PRO A 1 88 ? 11.247 -12.242 -30.440 1.00 74.00 88 PRO A CA 1
ATOM 722 C C . PRO A 1 88 ? 9.809 -12.330 -30.977 1.00 74.00 88 PRO A C 1
ATOM 724 O O . PRO A 1 88 ? 9.505 -13.212 -31.769 1.00 74.00 88 PRO A O 1
ATOM 727 N N . HIS A 1 89 ? 8.929 -11.419 -30.549 1.00 71.94 89 HIS A N 1
ATOM 728 C CA . HIS A 1 89 ? 7.512 -11.395 -30.924 1.00 71.94 89 HIS A CA 1
ATOM 729 C C . HIS A 1 89 ? 7.153 -10.243 -31.879 1.00 71.94 89 HIS A C 1
ATOM 731 O O . HIS A 1 89 ? 6.013 -10.173 -32.329 1.00 71.94 89 HIS A O 1
ATOM 737 N N . ASN A 1 90 ? 8.087 -9.329 -32.172 1.00 62.34 90 ASN A N 1
ATOM 738 C CA . ASN A 1 90 ? 7.875 -8.223 -33.105 1.00 62.34 90 ASN A CA 1
ATOM 739 C C . ASN A 1 90 ? 9.225 -7.680 -33.632 1.00 62.34 90 ASN A C 1
ATOM 741 O O . ASN A 1 90 ? 9.942 -7.005 -32.877 1.00 62.34 90 ASN A O 1
ATOM 745 N N . PRO A 1 91 ? 9.606 -7.978 -34.887 1.00 61.66 91 PRO A N 1
ATOM 746 C CA . PRO A 1 91 ? 10.824 -7.450 -35.499 1.00 61.66 91 PRO A CA 1
ATOM 747 C C . PRO A 1 91 ? 10.632 -6.005 -36.003 1.00 61.66 91 PRO A C 1
ATOM 749 O O . PRO A 1 91 ? 9.597 -5.683 -36.582 1.00 61.66 91 PRO A O 1
ATOM 752 N N . GLY A 1 92 ? 11.643 -5.140 -35.832 1.00 58.22 92 GLY A N 1
ATOM 753 C CA . GLY A 1 92 ? 11.726 -3.860 -36.552 1.00 58.22 92 GLY A CA 1
ATOM 754 C C . GLY A 1 92 ? 11.211 -2.583 -35.868 1.00 58.22 92 GLY A C 1
ATOM 755 O O . GLY A 1 92 ? 10.865 -1.634 -36.572 1.00 58.22 92 GLY A O 1
ATOM 756 N N . ILE A 1 93 ? 11.178 -2.474 -34.534 1.00 61.12 93 ILE A N 1
ATOM 757 C CA . ILE A 1 93 ? 10.794 -1.202 -33.887 1.00 61.12 93 ILE A CA 1
ATOM 758 C C . ILE A 1 93 ? 11.997 -0.250 -33.856 1.00 61.12 93 ILE A C 1
ATOM 760 O O . ILE A 1 93 ? 12.965 -0.498 -33.146 1.00 61.12 93 ILE A O 1
ATOM 764 N N . CYS A 1 94 ? 11.939 0.880 -34.566 1.00 47.12 94 CYS A N 1
ATOM 765 C CA . CYS A 1 94 ? 12.948 1.934 -34.436 1.00 47.12 94 CYS A CA 1
ATOM 766 C C . CYS A 1 94 ? 12.658 2.823 -33.213 1.00 47.12 94 CYS A C 1
ATOM 768 O O . CYS A 1 94 ? 11.653 3.532 -33.177 1.00 47.12 94 CYS A O 1
ATOM 770 N N . ILE A 1 95 ? 13.557 2.829 -32.230 1.00 63.38 95 ILE A N 1
ATOM 771 C CA . ILE A 1 95 ? 13.503 3.654 -31.022 1.00 63.38 95 ILE A CA 1
ATOM 772 C C . ILE A 1 95 ? 14.689 4.631 -31.055 1.00 63.38 95 ILE A C 1
ATOM 774 O O . ILE A 1 95 ? 15.822 4.264 -31.368 1.00 63.38 95 ILE A O 1
ATOM 778 N N . ARG A 1 96 ? 14.438 5.906 -30.760 1.00 52.41 96 ARG A N 1
ATOM 779 C CA . ARG A 1 96 ? 15.503 6.873 -30.437 1.00 52.41 96 ARG A CA 1
ATOM 780 C C . ARG A 1 96 ? 15.806 6.767 -28.940 1.00 52.41 96 ARG A C 1
ATOM 782 O O . ARG A 1 96 ? 14.958 6.261 -28.227 1.00 52.41 96 ARG A O 1
ATOM 789 N N . TYR A 1 97 ? 16.965 7.236 -28.482 1.00 61.16 97 TYR A N 1
ATOM 790 C CA . TYR A 1 97 ? 17.375 7.432 -27.073 1.00 61.16 97 TYR A CA 1
ATOM 791 C C . TYR A 1 97 ? 18.490 6.524 -26.534 1.00 61.16 97 TYR A C 1
ATOM 793 O O . TYR A 1 97 ? 18.578 5.329 -26.803 1.00 61.16 97 TYR A O 1
ATOM 801 N N . ARG A 1 98 ? 19.323 7.146 -25.690 1.00 56.97 98 ARG A N 1
ATOM 802 C CA . ARG A 1 98 ? 20.379 6.536 -24.881 1.00 56.97 98 ARG A CA 1
ATOM 803 C C . ARG A 1 98 ? 20.148 6.984 -23.441 1.00 56.97 98 ARG A C 1
ATOM 805 O O . ARG A 1 98 ? 20.493 8.100 -23.067 1.00 56.97 98 ARG A O 1
ATOM 812 N N . HIS A 1 99 ? 19.478 6.144 -22.673 1.00 66.88 99 HIS A N 1
ATOM 813 C CA . HIS A 1 99 ? 18.936 6.508 -21.376 1.00 66.88 99 HIS A CA 1
ATOM 814 C C . HIS A 1 99 ? 19.265 5.422 -20.358 1.00 66.88 99 HIS A C 1
ATOM 816 O O . HIS A 1 99 ? 19.231 4.236 -20.683 1.00 66.88 99 HIS A O 1
ATOM 822 N N . ASP A 1 100 ? 19.593 5.838 -19.136 1.00 75.00 100 ASP A N 1
ATOM 823 C CA . ASP A 1 100 ? 19.632 4.919 -18.005 1.00 75.00 100 ASP A CA 1
ATOM 824 C C . ASP A 1 100 ? 18.207 4.381 -17.787 1.00 75.00 100 ASP A C 1
ATOM 826 O O . ASP A 1 100 ? 17.223 5.103 -17.958 1.00 75.00 100 ASP A O 1
ATOM 830 N N . ALA A 1 101 ? 18.070 3.095 -17.490 1.00 78.94 101 ALA A N 1
ATOM 831 C CA . ALA A 1 101 ? 16.767 2.497 -17.244 1.00 78.94 101 ALA A CA 1
ATOM 832 C C . ALA A 1 101 ? 16.248 2.856 -15.839 1.00 78.94 101 ALA A C 1
ATOM 834 O O . ALA A 1 101 ? 15.037 2.900 -15.626 1.00 78.94 101 ALA A O 1
ATOM 835 N N . GLU A 1 102 ? 17.142 3.160 -14.889 1.00 82.62 102 GLU A N 1
ATOM 836 C CA . GLU A 1 102 ? 16.756 3.484 -13.511 1.00 82.62 102 GLU A CA 1
ATOM 837 C C . GLU A 1 102 ? 16.039 4.832 -13.370 1.00 82.62 102 GLU A C 1
ATOM 839 O O . GLU A 1 102 ? 15.191 4.974 -12.495 1.00 82.62 102 GLU A O 1
ATOM 844 N N . GLN A 1 103 ? 16.325 5.816 -14.227 1.00 85.12 103 GLN A N 1
ATOM 845 C CA . GLN A 1 103 ? 15.648 7.130 -14.200 1.00 85.12 103 GLN A CA 1
ATOM 846 C C . GLN A 1 103 ? 14.152 7.056 -14.549 1.00 85.12 103 GLN A C 1
ATOM 848 O O . GLN A 1 103 ? 13.423 8.009 -14.294 1.00 85.12 103 GLN A O 1
ATOM 853 N N . TYR A 1 104 ? 13.682 5.939 -15.113 1.00 85.88 104 TYR A N 1
ATOM 854 C CA . TYR A 1 104 ? 12.256 5.708 -15.353 1.00 85.88 104 TYR A CA 1
ATOM 855 C C . TYR A 1 104 ? 11.539 5.096 -14.147 1.00 85.88 104 TYR A C 1
ATOM 857 O O . TYR A 1 104 ? 10.316 4.949 -14.171 1.00 85.88 104 TYR A O 1
ATOM 865 N N . ILE A 1 105 ? 12.277 4.712 -13.101 1.00 89.94 105 ILE A N 1
ATOM 866 C CA . ILE A 1 105 ? 11.678 4.282 -11.843 1.00 89.94 105 ILE A CA 1
ATOM 867 C C . ILE A 1 105 ? 11.253 5.542 -11.089 1.00 89.94 105 ILE A C 1
ATOM 869 O O . ILE A 1 105 ? 12.084 6.359 -10.695 1.00 89.94 105 ILE A O 1
ATOM 873 N N . ASP A 1 106 ? 9.945 5.695 -10.894 1.00 92.56 106 ASP A N 1
ATOM 874 C CA . ASP A 1 106 ? 9.394 6.851 -10.193 1.00 92.56 106 ASP A CA 1
ATOM 875 C C . ASP A 1 106 ? 9.939 6.933 -8.746 1.00 92.56 106 ASP A C 1
ATOM 877 O O . ASP A 1 106 ? 9.959 5.911 -8.042 1.00 92.56 106 ASP A O 1
ATOM 881 N N . PRO A 1 107 ? 10.353 8.123 -8.262 1.00 93.88 107 PRO A N 1
ATOM 882 C CA . PRO A 1 107 ? 10.845 8.317 -6.898 1.00 93.88 107 PRO A CA 1
ATOM 883 C C . PRO A 1 107 ? 9.913 7.812 -5.787 1.00 93.88 107 PRO A C 1
ATOM 885 O O . PRO A 1 107 ? 10.399 7.482 -4.701 1.00 93.88 107 PRO A O 1
ATOM 888 N N . CYS A 1 108 ? 8.601 7.690 -6.030 1.00 93.69 108 CYS A N 1
ATOM 889 C CA . CYS A 1 108 ? 7.654 7.104 -5.076 1.00 93.69 108 CYS A CA 1
ATOM 890 C C . CYS A 1 108 ? 7.971 5.640 -4.721 1.00 93.69 108 CYS A C 1
ATOM 892 O O . CYS A 1 108 ? 7.583 5.166 -3.653 1.00 93.69 108 CYS A O 1
ATOM 894 N N . TYR A 1 109 ? 8.718 4.935 -5.577 1.00 94.12 109 TYR A N 1
ATOM 895 C CA . TYR A 1 109 ? 9.186 3.571 -5.343 1.00 94.12 109 TYR A CA 1
ATOM 896 C C . TYR A 1 109 ? 10.555 3.487 -4.656 1.00 94.12 109 TYR A C 1
ATOM 898 O O . TYR A 1 109 ? 11.086 2.380 -4.483 1.00 94.12 109 TYR A O 1
ATOM 906 N N . SER A 1 110 ? 11.145 4.621 -4.275 1.00 94.44 110 SER A N 1
ATOM 907 C CA . SER A 1 110 ? 12.370 4.643 -3.478 1.00 94.44 110 SER A CA 1
ATOM 908 C C . SER A 1 110 ? 12.128 4.083 -2.076 1.00 94.44 110 SER A C 1
ATOM 910 O O . SER A 1 110 ? 11.028 4.169 -1.520 1.00 94.44 110 SER A O 1
ATOM 912 N N . VAL A 1 111 ? 13.172 3.502 -1.483 1.00 94.94 111 VAL A N 1
ATOM 913 C CA . VAL A 1 111 ? 13.094 3.014 -0.098 1.00 94.94 111 VAL A CA 1
ATOM 914 C C . VAL A 1 111 ? 12.842 4.176 0.873 1.00 94.94 111 VAL A C 1
ATOM 916 O O . VAL A 1 111 ? 12.098 4.014 1.838 1.00 94.94 111 VAL A O 1
ATOM 919 N N . ASP A 1 112 ? 13.383 5.362 0.586 1.00 94.25 112 ASP A N 1
ATOM 920 C CA . ASP A 1 112 ? 13.153 6.575 1.379 1.00 94.25 112 ASP A CA 1
ATOM 921 C C . ASP A 1 112 ? 11.677 7.010 1.358 1.00 94.25 112 ASP A C 1
ATOM 923 O O . ASP A 1 112 ? 11.079 7.231 2.412 1.00 94.25 112 ASP A O 1
ATOM 927 N N . ALA A 1 113 ? 11.041 7.045 0.181 1.00 94.00 113 ALA A N 1
ATOM 928 C CA . ALA A 1 113 ? 9.612 7.343 0.073 1.00 94.00 113 ALA A CA 1
ATOM 929 C C . ALA A 1 113 ? 8.750 6.307 0.819 1.00 94.00 113 ALA A C 1
ATOM 931 O O . ALA A 1 113 ? 7.777 6.669 1.494 1.00 94.00 113 ALA A O 1
ATOM 932 N N . LEU A 1 114 ? 9.134 5.025 0.756 1.00 93.31 114 LEU A N 1
ATOM 933 C CA . LEU A 1 114 ? 8.475 3.969 1.520 1.00 93.31 114 LEU A CA 1
ATOM 934 C C . LEU A 1 114 ? 8.609 4.215 3.027 1.00 93.31 114 LEU A C 1
ATOM 936 O O . LEU A 1 114 ? 7.603 4.178 3.732 1.00 93.31 114 LEU A O 1
ATOM 940 N N . PHE A 1 115 ? 9.814 4.503 3.520 1.00 94.25 115 PHE A N 1
ATOM 941 C CA . PHE A 1 115 ? 10.046 4.804 4.931 1.00 94.25 115 PHE A CA 1
ATOM 942 C C . PHE A 1 115 ? 9.200 5.994 5.394 1.00 94.25 115 PHE A C 1
ATOM 944 O O . PHE A 1 115 ? 8.459 5.867 6.365 1.00 94.25 115 PHE A O 1
ATOM 951 N N . ARG A 1 116 ? 9.220 7.117 4.663 1.00 94.06 116 ARG A N 1
ATOM 952 C CA . ARG A 1 116 ? 8.441 8.324 5.002 1.00 94.06 116 ARG A CA 1
ATOM 953 C C . ARG A 1 116 ? 6.942 8.056 5.106 1.00 94.06 116 ARG A C 1
ATOM 955 O O . ARG A 1 116 ? 6.288 8.603 5.988 1.00 94.06 116 ARG A O 1
ATOM 962 N N . SER A 1 117 ? 6.413 7.175 4.258 1.00 93.25 117 SER A N 1
ATOM 963 C CA . SER A 1 117 ? 4.993 6.796 4.273 1.00 93.25 117 SER A CA 1
ATOM 964 C C . SER A 1 117 ? 4.574 6.086 5.570 1.00 93.25 117 SER A C 1
ATOM 966 O O . SER A 1 117 ? 3.428 6.212 5.996 1.00 93.25 117 SER A O 1
ATOM 968 N N . TYR A 1 118 ? 5.497 5.361 6.213 1.00 93.12 118 TYR A N 1
ATOM 969 C CA . TYR A 1 118 ? 5.255 4.595 7.446 1.00 93.12 118 TYR A CA 1
ATOM 970 C C . TYR A 1 118 ? 6.022 5.144 8.668 1.00 93.12 118 TYR A C 1
ATOM 972 O O . TYR A 1 118 ? 5.972 4.564 9.756 1.00 93.12 118 TYR A O 1
ATOM 980 N N . ALA A 1 119 ? 6.721 6.271 8.520 1.00 91.44 119 ALA A N 1
ATOM 981 C CA . ALA A 1 119 ? 7.458 6.936 9.589 1.00 91.44 119 ALA A CA 1
ATOM 982 C C . ALA A 1 119 ? 6.567 7.399 10.760 1.00 91.44 119 ALA A C 1
ATOM 984 O O . ALA A 1 119 ? 7.001 7.230 11.900 1.00 91.44 119 ALA A O 1
ATOM 985 N N . PRO A 1 120 ? 5.334 7.915 10.547 1.00 92.06 120 PRO A N 1
ATOM 986 C CA . PRO A 1 120 ? 4.478 8.350 11.648 1.00 92.06 120 PRO A CA 1
ATOM 987 C C . PRO A 1 120 ? 4.203 7.235 12.661 1.00 92.06 120 PRO A C 1
ATOM 989 O O . PRO A 1 120 ? 3.866 6.109 12.292 1.00 92.06 120 PRO A O 1
ATOM 992 N N . ILE A 1 121 ? 4.335 7.562 13.947 1.00 89.12 121 ILE A N 1
ATOM 993 C CA . ILE A 1 121 ? 4.090 6.650 15.067 1.00 89.12 121 ILE A CA 1
ATOM 994 C C . ILE A 1 121 ? 2.696 6.928 15.620 1.00 89.12 121 ILE A C 1
ATOM 996 O O . ILE A 1 121 ? 2.350 8.074 15.907 1.00 89.12 121 ILE A O 1
ATOM 1000 N N . PHE A 1 122 ? 1.899 5.875 15.790 1.00 86.75 122 PHE A N 1
ATOM 1001 C CA . PHE A 1 122 ? 0.621 6.001 16.473 1.00 86.75 122 PHE A CA 1
ATOM 1002 C C . PHE A 1 122 ? 0.862 6.224 17.972 1.00 86.75 122 PHE A C 1
ATOM 1004 O O . PHE A 1 122 ? 1.625 5.468 18.579 1.00 86.75 122 PHE A O 1
ATOM 1011 N N . PRO A 1 123 ? 0.223 7.228 18.596 1.00 84.75 123 PRO A N 1
ATOM 1012 C CA . PRO A 1 123 ? 0.350 7.439 20.032 1.00 84.75 123 PRO A CA 1
ATOM 1013 C C . PRO A 1 123 ? -0.203 6.237 20.804 1.00 84.75 123 PRO A C 1
ATOM 1015 O O . PRO A 1 123 ? -1.081 5.525 20.324 1.00 84.75 123 PRO A O 1
ATOM 1018 N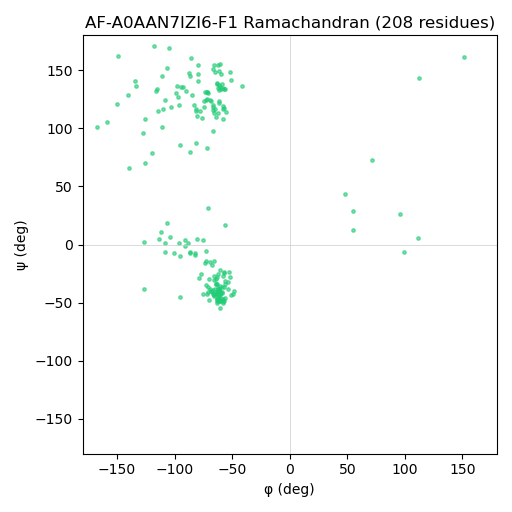 N . ALA A 1 124 ? 0.272 6.005 22.026 1.00 84.75 124 ALA A N 1
ATOM 1019 C CA . ALA A 1 124 ? -0.324 4.971 22.864 1.00 84.75 124 ALA A CA 1
ATOM 1020 C C . ALA A 1 124 ? -1.821 5.262 23.076 1.00 84.75 124 ALA A C 1
ATOM 1022 O O . ALA A 1 124 ? -2.211 6.399 23.362 1.00 84.75 124 ALA A O 1
ATOM 1023 N N . LEU A 1 125 ? -2.663 4.233 22.933 1.00 82.69 125 LEU A N 1
ATOM 1024 C CA . LEU A 1 125 ? -4.082 4.361 23.240 1.00 82.69 125 LEU A CA 1
ATOM 1025 C C . LEU A 1 125 ? -4.206 4.612 24.745 1.00 82.69 125 LEU A C 1
ATOM 1027 O O . LEU A 1 125 ? -3.853 3.745 25.544 1.00 82.69 125 LEU A O 1
ATOM 1031 N N . LYS A 1 126 ? -4.668 5.805 25.125 1.00 83.56 126 LYS A N 1
ATOM 1032 C CA . LYS A 1 126 ? -4.827 6.155 26.537 1.00 83.56 126 LYS A CA 1
ATOM 1033 C C . LYS A 1 126 ? -5.899 5.281 27.188 1.00 83.56 126 LYS A C 1
ATOM 1035 O O . LYS A 1 126 ? -6.818 4.823 26.501 1.00 83.56 126 LYS A O 1
ATOM 1040 N N . ASP A 1 127 ? -5.812 5.097 28.503 1.00 84.19 127 ASP A N 1
ATOM 1041 C CA . ASP A 1 127 ? -6.850 4.380 29.240 1.00 84.19 127 ASP A CA 1
ATOM 1042 C C . ASP A 1 127 ? -8.209 5.074 29.094 1.00 84.19 127 ASP A C 1
ATOM 1044 O O . ASP A 1 127 ? -8.282 6.301 29.004 1.00 84.19 127 ASP A O 1
ATOM 1048 N N . ARG A 1 128 ? -9.288 4.289 29.084 1.00 79.38 128 ARG A N 1
ATOM 1049 C CA . ARG A 1 128 ? -10.647 4.806 28.898 1.00 79.38 128 ARG A CA 1
ATOM 1050 C C . ARG A 1 128 ? -11.007 5.871 29.936 1.00 79.38 128 ARG A C 1
ATOM 1052 O O . ARG A 1 128 ? -11.726 6.799 29.593 1.00 79.38 128 ARG A O 1
ATOM 1059 N N . LEU A 1 129 ? -10.510 5.754 31.169 1.00 84.75 129 LEU A N 1
ATOM 1060 C CA . LEU A 1 129 ? -10.788 6.709 32.248 1.00 84.75 129 LEU A CA 1
ATOM 1061 C C . LEU A 1 129 ? -10.162 8.088 32.005 1.00 84.75 129 LEU A C 1
ATOM 1063 O O . LEU A 1 129 ? -10.563 9.063 32.626 1.00 84.75 129 LEU A O 1
ATOM 1067 N N . SER A 1 130 ? -9.183 8.178 31.105 1.00 85.81 130 SER A N 1
ATOM 1068 C CA . SER A 1 130 ? -8.524 9.438 30.746 1.00 85.81 130 SER A CA 1
ATOM 1069 C C . SER A 1 130 ? -9.179 10.161 29.567 1.00 85.81 130 SER A C 1
ATOM 1071 O O . SER A 1 130 ? -8.684 11.201 29.130 1.00 85.81 130 SER A O 1
ATOM 1073 N N . TRP A 1 131 ? -10.234 9.584 28.986 1.00 85.31 131 TRP A N 1
ATOM 1074 C CA . TRP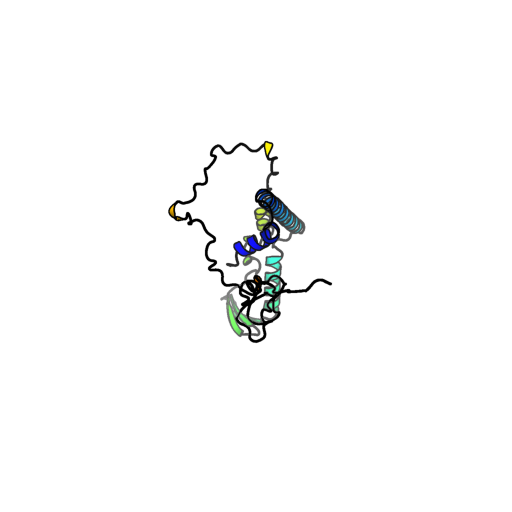 A 1 131 ? -10.919 10.172 27.842 1.00 85.31 131 TRP A CA 1
ATOM 1075 C C . TRP A 1 131 ? -11.941 11.178 28.355 1.00 85.31 131 TRP A C 1
ATOM 1077 O O . TRP A 1 131 ? -12.747 10.850 29.220 1.00 85.31 131 TRP A O 1
ATOM 1087 N N . SER A 1 132 ? -11.903 12.395 27.817 1.00 82.94 132 SER A N 1
ATOM 1088 C CA . SER A 1 132 ? -12.921 13.402 28.095 1.00 82.94 132 SER A CA 1
ATOM 1089 C C . SER A 1 132 ? -14.292 12.875 27.687 1.00 82.94 132 SER A C 1
ATOM 1091 O O . SER A 1 132 ? -14.432 12.277 26.613 1.00 82.94 132 SER A O 1
ATOM 1093 N N . ASP A 1 133 ? -15.301 13.126 28.517 1.00 80.62 133 ASP A N 1
ATOM 1094 C CA . ASP A 1 133 ? -16.675 12.894 28.102 1.00 80.62 133 ASP A CA 1
ATOM 1095 C C . ASP A 1 133 ? -16.971 13.762 26.870 1.00 80.62 133 ASP A C 1
ATOM 1097 O O . ASP A 1 133 ? -16.585 14.935 26.831 1.00 80.62 133 ASP A O 1
ATOM 1101 N N . PRO A 1 134 ? -17.600 13.200 25.826 1.00 79.00 134 PRO A N 1
ATOM 1102 C CA . PRO A 1 134 ? -17.937 13.976 24.646 1.00 79.00 134 PRO A CA 1
ATOM 1103 C C . PRO A 1 134 ? -18.893 15.109 25.039 1.00 79.00 134 PRO A C 1
ATOM 1105 O O . PRO A 1 134 ? -19.969 14.842 25.572 1.00 79.00 134 PRO A O 1
ATOM 1108 N N . GLU A 1 135 ? -18.517 16.358 24.734 1.00 71.06 135 GLU A N 1
ATOM 1109 C CA . GLU A 1 135 ? -19.339 17.555 24.999 1.00 71.06 135 GLU A CA 1
ATOM 1110 C C . GLU A 1 135 ? -20.747 17.433 24.399 1.00 71.06 135 GLU A C 1
ATOM 1112 O O . GLU A 1 135 ? -21.726 17.917 24.962 1.00 71.06 135 GLU A O 1
ATOM 1117 N N . GLU A 1 136 ? -20.859 16.736 23.266 1.00 69.56 136 GLU A N 1
ATOM 1118 C CA . GLU A 1 136 ? -22.117 16.488 22.582 1.00 69.56 136 GLU A CA 1
ATOM 1119 C C . GLU A 1 136 ? -22.492 15.004 22.686 1.00 69.56 136 GLU A C 1
ATOM 1121 O O . GLU A 1 136 ? -22.022 14.151 21.924 1.00 69.56 136 GLU A O 1
ATOM 1126 N N . THR A 1 137 ? -23.411 14.674 23.594 1.00 67.69 137 THR A N 1
ATOM 1127 C CA . THR A 1 137 ? -24.140 13.403 23.522 1.00 67.69 137 THR A CA 1
ATOM 1128 C C . THR A 1 137 ? -25.125 13.498 22.360 1.00 67.69 137 THR A C 1
ATOM 1130 O O . THR A 1 137 ? -26.298 13.833 22.529 1.00 67.69 137 THR A O 1
ATOM 1133 N N . ARG A 1 138 ? -24.652 13.233 21.137 1.00 67.75 138 ARG A N 1
ATOM 1134 C CA . ARG A 1 138 ? -25.535 13.174 19.967 1.00 67.75 138 ARG A CA 1
ATOM 1135 C C . ARG A 1 138 ? -26.599 12.112 20.205 1.00 67.75 138 ARG A C 1
ATOM 1137 O O . ARG A 1 138 ? -26.323 10.913 20.155 1.00 67.75 138 ARG A O 1
ATOM 1144 N N . ARG A 1 139 ? -27.840 12.548 20.429 1.00 74.00 139 ARG A N 1
ATOM 1145 C CA . ARG A 1 139 ? -28.996 11.659 20.332 1.00 74.00 139 ARG A CA 1
ATOM 1146 C C . ARG A 1 139 ? -29.084 11.202 18.884 1.00 74.00 139 ARG A C 1
ATOM 1148 O O . ARG A 1 139 ? -29.408 11.986 17.997 1.00 74.00 139 ARG A O 1
ATOM 1155 N N . VAL A 1 140 ? -28.783 9.929 18.646 1.00 74.44 140 VAL A N 1
ATOM 1156 C CA . VAL A 1 140 ? -29.011 9.300 17.345 1.00 74.44 140 VAL A CA 1
ATOM 1157 C C . VAL A 1 140 ? -30.520 9.247 17.128 1.00 74.44 140 VAL A C 1
ATOM 1159 O O . VAL A 1 140 ? -31.204 8.374 17.659 1.00 74.44 140 VAL A O 1
ATOM 1162 N N . LEU A 1 141 ? -31.047 10.218 16.387 1.00 79.94 141 LEU A N 1
ATOM 1163 C CA . LEU A 1 141 ? -32.442 10.221 15.973 1.00 79.94 141 LEU A CA 1
ATOM 1164 C C . LEU A 1 141 ? -32.570 9.354 14.716 1.00 79.94 141 LEU A C 1
ATOM 1166 O O . LEU A 1 141 ? -31.919 9.643 13.707 1.00 79.94 141 LEU A O 1
ATOM 1170 N N . PRO A 1 142 ? -33.375 8.279 14.742 1.00 76.00 142 PRO A N 1
ATOM 1171 C CA . PRO A 1 142 ? -33.644 7.519 13.535 1.00 76.00 142 PRO A CA 1
ATOM 1172 C C . PRO A 1 142 ? -34.350 8.429 12.530 1.00 76.00 142 PRO A C 1
ATOM 1174 O O . PRO A 1 142 ? -35.278 9.155 12.882 1.00 76.00 142 PRO A O 1
ATOM 1177 N N . ASN A 1 143 ? -33.910 8.394 11.272 1.00 81.31 143 ASN A N 1
ATOM 1178 C CA . ASN A 1 143 ? -34.548 9.157 10.205 1.00 81.31 143 ASN A CA 1
ATOM 1179 C C . ASN A 1 143 ? -36.037 8.763 10.122 1.00 81.31 143 ASN A C 1
ATOM 1181 O O . ASN A 1 143 ? -36.308 7.604 9.791 1.00 81.31 143 ASN A O 1
ATOM 1185 N N . PRO A 1 144 ? -36.991 9.689 10.362 1.00 84.69 144 PRO A N 1
ATOM 1186 C CA . PRO A 1 144 ? -38.417 9.367 10.414 1.00 84.69 144 PRO A CA 1
ATOM 1187 C C . PRO A 1 144 ? -38.941 8.693 9.144 1.00 84.69 144 PRO A C 1
ATOM 1189 O O . PRO A 1 144 ? -39.811 7.831 9.214 1.00 84.69 144 PRO A O 1
ATOM 1192 N N . ARG A 1 145 ? -38.363 9.023 7.981 1.00 83.12 145 ARG A N 1
ATOM 1193 C CA . ARG A 1 145 ? -38.742 8.444 6.681 1.00 83.12 145 ARG A CA 1
ATOM 1194 C C . ARG A 1 145 ? -38.264 7.003 6.489 1.00 83.12 145 ARG A C 1
ATOM 1196 O O . ARG A 1 145 ? -38.724 6.328 5.576 1.00 83.12 145 ARG A O 1
ATOM 1203 N N . LEU A 1 146 ? -37.320 6.545 7.309 1.00 80.38 146 LEU A N 1
ATOM 1204 C CA . LEU A 1 146 ? -36.729 5.205 7.242 1.00 80.38 146 LEU A CA 1
ATOM 1205 C C . LEU A 1 146 ? -37.177 4.307 8.404 1.00 80.38 146 LEU A C 1
ATOM 1207 O O . LEU A 1 146 ? -36.743 3.155 8.486 1.00 80.38 146 LEU A O 1
ATOM 1211 N N . ILE A 1 147 ? -38.036 4.814 9.296 1.00 79.44 147 ILE A N 1
ATOM 1212 C CA . ILE A 1 147 ? -38.629 4.021 10.373 1.00 79.44 147 ILE A CA 1
ATOM 1213 C C . ILE A 1 147 ? -39.548 2.976 9.739 1.00 79.44 147 ILE A C 1
ATOM 1215 O O . ILE A 1 147 ? -40.497 3.294 9.026 1.00 79.44 147 ILE A O 1
ATOM 1219 N N . ARG A 1 148 ? -39.244 1.702 9.985 1.00 76.56 148 ARG A N 1
ATOM 1220 C CA . ARG A 1 148 ? -40.028 0.574 9.476 1.00 76.56 148 ARG A CA 1
ATOM 1221 C C . ARG A 1 148 ? -41.165 0.254 10.440 1.00 76.56 148 ARG A C 1
ATOM 1223 O O . ARG A 1 148 ? -40.990 0.338 11.655 1.00 76.56 148 ARG A O 1
ATOM 1230 N N . ALA A 1 149 ? -42.307 -0.167 9.900 1.00 79.69 149 ALA A N 1
ATOM 1231 C CA . ALA A 1 149 ? -43.395 -0.713 10.701 1.00 79.69 149 ALA A CA 1
ATOM 1232 C C . ALA A 1 149 ? -42.941 -1.971 11.466 1.00 79.69 149 ALA A C 1
ATOM 1234 O O . ALA A 1 149 ? -42.008 -2.670 11.062 1.00 79.69 149 ALA A O 1
ATOM 1235 N N . LYS A 1 150 ? -43.614 -2.261 12.582 1.00 82.56 150 LYS A N 1
ATOM 1236 C CA . LYS A 1 150 ? -43.326 -3.419 13.433 1.00 82.56 150 LYS A CA 1
ATOM 1237 C C . LYS A 1 150 ? -43.446 -4.719 12.623 1.00 82.56 150 LYS A C 1
ATOM 1239 O O . LYS A 1 150 ? -44.520 -5.042 12.131 1.00 82.56 150 LYS A O 1
ATOM 1244 N N . GLY A 1 151 ? -42.353 -5.476 12.520 1.00 81.88 151 GLY A N 1
ATOM 1245 C CA . GLY A 1 151 ? -42.325 -6.766 11.825 1.00 81.88 151 GLY A CA 1
ATOM 1246 C C . GLY A 1 151 ? -40.952 -7.101 11.246 1.00 81.88 151 GLY A C 1
ATOM 1247 O O . GLY A 1 151 ? -40.097 -6.229 11.088 1.00 81.88 151 GLY A O 1
ATOM 1248 N N . ARG A 1 152 ? -40.720 -8.382 10.937 1.00 75.88 152 ARG A N 1
ATOM 1249 C CA . ARG A 1 152 ? -39.496 -8.815 10.252 1.00 75.88 152 ARG A CA 1
ATOM 1250 C C . ARG A 1 152 ? -39.530 -8.277 8.816 1.00 75.88 152 ARG A C 1
ATOM 1252 O O . ARG A 1 152 ? -40.468 -8.611 8.095 1.00 75.88 152 ARG A O 1
ATOM 1259 N N . PRO A 1 153 ? -38.524 -7.507 8.369 1.00 72.19 153 PRO A N 1
ATOM 1260 C CA . PRO A 1 153 ? -38.429 -7.115 6.971 1.00 72.19 153 PRO A CA 1
ATOM 1261 C C . PRO A 1 153 ? -38.420 -8.356 6.081 1.00 72.19 153 PRO A C 1
ATOM 1263 O O . PRO A 1 153 ? -37.694 -9.316 6.363 1.00 72.19 153 PRO A O 1
ATOM 1266 N N . VAL A 1 154 ? -39.217 -8.336 5.015 1.00 72.44 154 VAL A N 1
ATOM 1267 C CA . VAL A 1 154 ? -39.184 -9.399 4.010 1.00 72.44 154 VAL A CA 1
ATOM 1268 C C . VAL A 1 154 ? -37.783 -9.409 3.404 1.00 72.44 154 VAL A C 1
ATOM 1270 O O . VAL A 1 154 ? -37.288 -8.390 2.925 1.00 72.44 154 VAL A O 1
ATOM 1273 N N . SER A 1 155 ? -37.109 -10.554 3.503 1.00 67.81 155 SER A N 1
ATOM 1274 C CA . SER A 1 155 ? -35.767 -10.718 2.957 1.00 67.81 155 SER A CA 1
ATOM 1275 C C . SER A 1 155 ? -35.837 -10.648 1.437 1.00 67.81 155 SER A C 1
ATOM 1277 O O . SER A 1 155 ? -36.401 -11.537 0.812 1.00 67.81 155 SER A O 1
ATOM 1279 N N . THR A 1 156 ? -35.216 -9.630 0.848 1.00 66.25 156 THR A N 1
ATOM 1280 C CA . THR A 1 156 ? -34.955 -9.560 -0.599 1.00 66.25 156 THR A CA 1
ATOM 1281 C C . THR A 1 156 ? -33.708 -10.348 -0.999 1.00 66.25 156 THR A C 1
ATOM 1283 O O . THR A 1 156 ? -33.408 -10.492 -2.181 1.00 66.25 156 THR A O 1
ATOM 1286 N N . ARG A 1 157 ? -32.958 -10.858 -0.014 1.00 65.38 157 ARG A N 1
ATOM 1287 C CA . ARG A 1 157 ? -31.753 -11.647 -0.245 1.00 65.38 157 ARG A CA 1
ATOM 1288 C C . ARG A 1 157 ? -32.115 -12.977 -0.901 1.00 65.38 157 ARG A C 1
ATOM 1290 O O . ARG A 1 157 ? -32.787 -13.807 -0.289 1.00 65.38 157 ARG A O 1
ATOM 1297 N N . ILE A 1 158 ? -31.596 -13.175 -2.107 1.00 67.44 158 ILE A N 1
ATOM 1298 C CA . ILE A 1 158 ? -31.578 -14.459 -2.806 1.00 67.44 158 ILE A CA 1
ATOM 1299 C C . ILE A 1 158 ? -30.603 -15.377 -2.053 1.00 67.44 158 ILE A C 1
ATOM 1301 O O . ILE A 1 158 ? -29.461 -14.992 -1.793 1.00 67.44 158 ILE A O 1
ATOM 1305 N N . ARG A 1 159 ? -31.076 -16.552 -1.622 1.00 57.84 159 ARG A N 1
ATOM 1306 C CA . ARG A 1 159 ? -30.239 -17.560 -0.953 1.00 57.8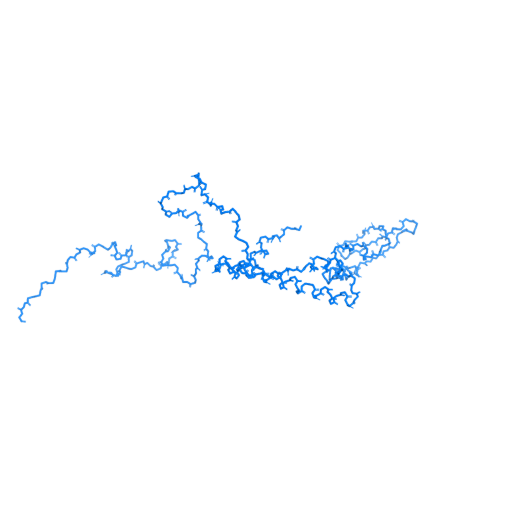4 159 ARG A CA 1
ATOM 1307 C C . ARG A 1 159 ? -29.304 -18.200 -1.976 1.00 57.84 159 ARG A C 1
ATOM 1309 O O . ARG A 1 159 ? -29.791 -18.754 -2.954 1.00 57.84 159 ARG A O 1
ATOM 1316 N N . ASN A 1 160 ? -28.002 -18.173 -1.693 1.00 58.44 160 ASN A N 1
ATOM 1317 C CA . ASN A 1 160 ? -26.971 -18.830 -2.500 1.00 58.44 160 ASN A CA 1
ATOM 1318 C C . ASN A 1 160 ? -26.254 -19.915 -1.678 1.00 58.44 160 ASN A C 1
ATOM 1320 O O . ASN A 1 160 ? -26.407 -19.981 -0.460 1.00 58.44 160 ASN A O 1
ATOM 1324 N N . GLU A 1 161 ? -25.415 -20.722 -2.329 1.00 56.00 161 GLU A N 1
ATOM 1325 C CA . GLU A 1 161 ? -24.692 -21.856 -1.721 1.00 56.00 161 GLU A CA 1
ATOM 1326 C C . GLU A 1 161 ? -23.813 -21.464 -0.515 1.00 56.00 161 GLU A C 1
ATOM 1328 O O . GLU A 1 161 ? -23.598 -22.260 0.390 1.00 56.00 161 GLU A O 1
ATOM 1333 N N . MET A 1 162 ? -23.374 -20.202 -0.441 1.00 50.31 162 MET A N 1
ATOM 1334 C CA . MET A 1 162 ? -22.596 -19.653 0.681 1.00 50.31 162 MET A CA 1
ATOM 1335 C C . MET A 1 162 ? -23.402 -19.500 1.993 1.00 50.31 162 MET A C 1
ATOM 1337 O O . MET A 1 162 ? -22.807 -19.294 3.049 1.00 50.31 162 MET A O 1
ATOM 1341 N N . ASP A 1 163 ? -24.740 -19.562 1.928 1.00 62.19 163 ASP A N 1
ATOM 1342 C CA . ASP A 1 163 ? -25.664 -19.474 3.073 1.00 62.19 163 ASP A CA 1
ATOM 1343 C C . ASP A 1 163 ? -26.086 -20.840 3.626 1.00 62.19 163 ASP A C 1
ATOM 1345 O O . ASP A 1 163 ? -26.705 -20.921 4.694 1.00 62.19 163 ASP A O 1
ATOM 1349 N N . GLU A 1 164 ? -25.759 -21.918 2.915 1.00 56.34 164 GLU A N 1
ATOM 1350 C CA . GLU A 1 164 ? -25.911 -23.274 3.418 1.00 56.34 164 GLU A CA 1
ATOM 1351 C C . GLU A 1 164 ? -24.699 -23.592 4.299 1.00 56.34 164 GLU A C 1
ATOM 1353 O O . GLU A 1 164 ? -23.683 -24.119 3.854 1.00 56.34 164 GLU A O 1
ATOM 1358 N N . GLY A 1 165 ? -24.784 -23.253 5.591 1.00 49.84 165 GLY A N 1
ATOM 1359 C CA . GLY A 1 165 ? -23.913 -23.887 6.583 1.00 49.84 165 GLY A CA 1
ATOM 1360 C C . GLY A 1 165 ? -24.012 -25.406 6.415 1.00 49.84 165 GLY A C 1
ATOM 1361 O O . GLY A 1 165 ? -25.103 -25.891 6.135 1.00 49.84 165 GLY A O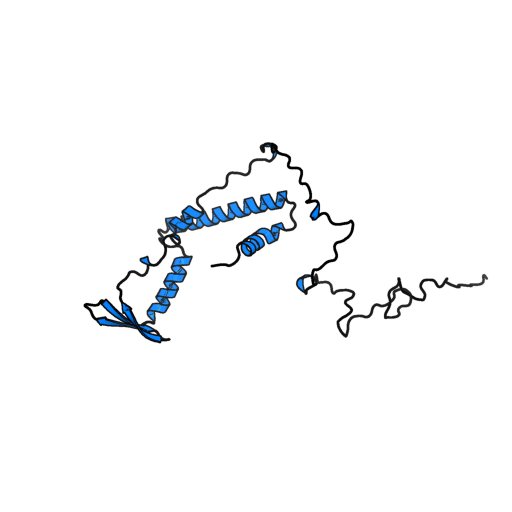 1
ATOM 1362 N N . GLY A 1 166 ? -22.900 -26.136 6.561 1.00 49.34 166 GLY A N 1
ATOM 1363 C CA . GLY A 1 166 ? -22.699 -27.543 6.155 1.00 49.34 166 GLY A CA 1
ATOM 1364 C C . GLY A 1 166 ? -23.654 -28.625 6.694 1.00 49.34 166 GLY A C 1
ATOM 1365 O O . GLY A 1 166 ? -23.342 -29.808 6.603 1.00 49.34 166 GLY A O 1
ATOM 1366 N N . ASN A 1 167 ? -24.819 -28.262 7.225 1.00 50.09 167 ASN A N 1
ATOM 1367 C CA . ASN A 1 167 ? -25.964 -29.137 7.394 1.00 50.09 167 ASN A CA 1
ATOM 1368 C C . ASN A 1 167 ? -27.024 -28.865 6.318 1.00 50.09 167 ASN A C 1
ATOM 1370 O O . ASN A 1 167 ? -27.622 -27.793 6.247 1.00 50.09 167 ASN A O 1
ATOM 1374 N N . ARG A 1 168 ? -27.274 -29.912 5.525 1.00 48.88 168 ARG A N 1
ATOM 1375 C CA . ARG A 1 168 ? -28.259 -30.000 4.437 1.00 48.88 168 ARG A CA 1
ATOM 1376 C C . ARG A 1 168 ? -29.599 -29.331 4.807 1.00 48.88 168 ARG A C 1
ATOM 1378 O O . ARG A 1 168 ? -30.118 -29.596 5.898 1.00 48.88 168 ARG A O 1
ATOM 1385 N N . PRO A 1 169 ? -30.219 -28.540 3.910 1.00 46.53 169 PRO A N 1
ATOM 1386 C CA . PRO A 1 169 ? -31.527 -27.947 4.159 1.00 46.53 169 PRO A CA 1
ATOM 1387 C C . PRO A 1 169 ? -32.585 -29.031 4.359 1.00 46.53 169 PRO A C 1
ATOM 1389 O O . PRO A 1 169 ? -32.694 -29.967 3.570 1.00 46.53 169 PRO A O 1
ATOM 1392 N N . ARG A 1 170 ? -33.410 -28.887 5.401 1.00 51.56 170 ARG A N 1
ATOM 1393 C CA . ARG A 1 170 ? -34.466 -29.864 5.704 1.00 51.56 170 ARG A CA 1
ATOM 1394 C C . ARG A 1 170 ? -35.649 -29.818 4.735 1.00 51.56 170 ARG A C 1
ATOM 1396 O O . ARG A 1 170 ? -36.422 -30.761 4.734 1.00 51.56 170 ARG A O 1
ATOM 1403 N N . THR A 1 171 ? -35.790 -28.775 3.920 1.00 48.16 171 THR A N 1
ATOM 1404 C CA . THR A 1 171 ? -36.904 -28.618 2.972 1.00 48.16 171 THR A CA 1
ATOM 1405 C C . THR A 1 171 ? -36.604 -27.480 1.992 1.00 48.16 171 THR A C 1
ATOM 1407 O O . THR A 1 171 ? -36.789 -26.310 2.333 1.00 48.16 171 THR A O 1
ATOM 1410 N N . THR A 1 172 ? -36.176 -27.795 0.772 1.00 45.06 172 THR A N 1
ATOM 1411 C CA . THR A 1 172 ? -36.412 -26.936 -0.398 1.00 45.06 172 THR A CA 1
ATOM 1412 C C . THR A 1 172 ? -37.304 -27.713 -1.374 1.00 45.06 172 THR A C 1
ATOM 1414 O O . THR A 1 172 ? -37.037 -28.889 -1.612 1.00 4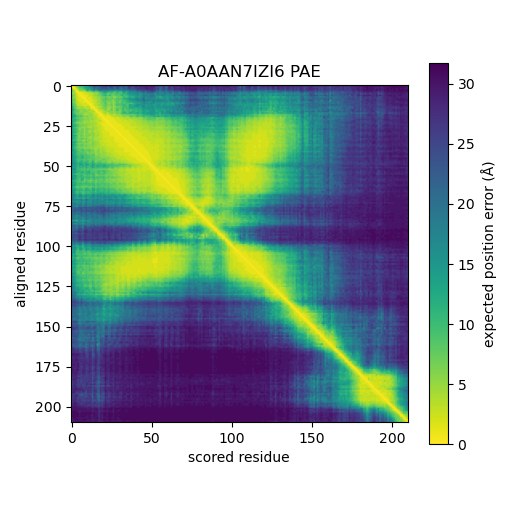5.06 172 THR A O 1
ATOM 1417 N N . PRO A 1 173 ? -38.381 -27.113 -1.918 1.00 43.16 173 PRO A N 1
ATOM 1418 C CA . PRO A 1 173 ? -39.317 -27.820 -2.805 1.00 43.16 173 PRO A C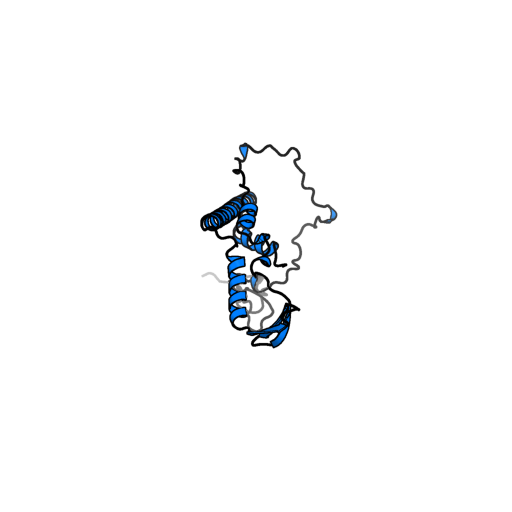A 1
ATOM 1419 C C . PRO A 1 173 ? -38.789 -28.133 -4.214 1.00 43.16 173 PRO A C 1
ATOM 1421 O O . PRO A 1 173 ? -39.480 -28.797 -4.974 1.00 43.16 173 PRO A O 1
ATOM 1424 N N . TRP A 1 174 ? -37.595 -27.660 -4.581 1.00 39.09 174 TRP A N 1
ATOM 1425 C CA . TRP A 1 174 ? -37.097 -27.707 -5.959 1.00 39.09 174 TRP A CA 1
ATOM 1426 C C . TRP A 1 174 ? -35.732 -28.392 -6.054 1.00 39.09 174 TRP A C 1
ATOM 1428 O O . TRP A 1 174 ? -34.718 -27.744 -6.293 1.00 39.09 174 TRP A O 1
ATOM 1438 N N . LYS A 1 175 ? -35.722 -29.711 -5.840 1.00 41.31 175 LYS A N 1
ATOM 1439 C CA . LYS A 1 175 ? -34.815 -30.676 -6.484 1.00 41.31 175 LYS A CA 1
ATOM 1440 C C . LYS A 1 175 ? -35.565 -32.007 -6.582 1.00 41.31 175 LYS A C 1
ATOM 1442 O O . LYS A 1 175 ? -35.999 -32.538 -5.558 1.00 41.31 175 LYS A O 1
ATOM 1447 N N . GLU A 1 176 ? -35.733 -32.527 -7.795 1.00 41.66 176 GLU A N 1
ATOM 1448 C CA . GLU A 1 176 ? -36.204 -33.897 -8.021 1.00 41.66 176 GLU A CA 1
ATOM 1449 C C . GLU A 1 176 ? -35.273 -34.855 -7.253 1.00 41.66 176 GLU A C 1
ATOM 1451 O O . GLU A 1 176 ? -34.070 -34.891 -7.499 1.00 41.66 176 GLU A O 1
ATOM 1456 N N . GLY A 1 177 ? -35.804 -35.544 -6.234 1.00 50.91 177 GLY A N 1
ATOM 1457 C CA . GLY A 1 177 ? -35.048 -36.489 -5.394 1.00 50.91 177 GLY A CA 1
ATOM 1458 C C . GLY A 1 177 ? -34.796 -36.087 -3.928 1.00 50.91 177 GLY A C 1
ATOM 1459 O O . GLY A 1 177 ? -34.097 -36.808 -3.217 1.00 50.91 177 GLY A O 1
ATOM 1460 N N . GLY A 1 178 ? -35.348 -34.973 -3.428 1.00 50.25 178 GLY A N 1
ATOM 1461 C CA . GLY A 1 178 ? -35.281 -34.634 -1.995 1.00 50.25 178 GLY A CA 1
ATOM 1462 C C . GLY A 1 178 ? -36.040 -35.624 -1.088 1.00 50.25 178 GLY A C 1
ATOM 1463 O O . GLY A 1 178 ? -37.064 -36.178 -1.487 1.00 50.25 178 GLY A O 1
ATOM 1464 N N . ARG A 1 179 ? -35.574 -35.831 0.161 1.00 55.00 179 ARG A N 1
ATOM 1465 C CA . ARG A 1 179 ? -36.309 -36.625 1.172 1.00 55.00 179 ARG A CA 1
ATOM 1466 C C . ARG A 1 179 ? -37.691 -36.004 1.395 1.00 55.00 179 ARG A C 1
ATOM 1468 O O . ARG A 1 179 ? -37.788 -34.869 1.863 1.00 55.00 179 ARG A O 1
ATOM 1475 N N . LYS A 1 180 ? -38.744 -36.752 1.067 1.00 62.06 180 LYS A N 1
ATOM 1476 C CA . LYS A 1 180 ? -40.134 -36.343 1.284 1.00 62.06 180 LYS A CA 1
ATOM 1477 C C . LYS A 1 180 ? -40.388 -36.188 2.786 1.00 62.06 180 LYS A C 1
ATOM 1479 O O . LYS A 1 180 ? -39.902 -36.975 3.595 1.00 62.06 180 LYS A O 1
ATOM 1484 N N . VAL A 1 181 ? -41.113 -35.137 3.169 1.00 68.69 181 VAL A N 1
ATOM 1485 C CA . VAL A 1 181 ? -41.469 -34.891 4.574 1.00 68.69 181 VAL A CA 1
ATOM 1486 C C . VAL A 1 181 ? -42.383 -36.023 5.044 1.00 68.69 181 VAL A C 1
ATOM 1488 O O . VAL A 1 181 ? -43.479 -36.170 4.508 1.00 68.69 181 VAL A O 1
ATOM 1491 N N . GLN A 1 182 ? -41.922 -36.802 6.024 1.00 79.06 182 GLN A N 1
ATOM 1492 C CA . GLN A 1 182 ? -42.701 -37.841 6.700 1.00 79.06 182 GLN A CA 1
ATOM 1493 C C . GLN A 1 182 ? -43.373 -37.280 7.956 1.00 79.06 182 GLN A C 1
ATOM 1495 O O . GLN A 1 182 ? -42.773 -36.534 8.741 1.00 79.06 182 GLN A O 1
ATOM 1500 N N . CYS A 1 183 ? -44.640 -37.626 8.144 1.00 81.56 183 CYS A N 1
ATOM 1501 C CA . CYS A 1 183 ? -45.433 -37.178 9.272 1.00 81.56 183 CYS A CA 1
ATOM 1502 C C . CYS A 1 183 ? -45.133 -38.006 10.527 1.00 81.56 183 CYS A C 1
ATOM 1504 O O . CYS A 1 183 ? -45.592 -39.129 10.625 1.00 81.56 183 CYS A O 1
ATOM 1506 N N . GLY A 1 184 ? -44.493 -37.436 11.553 1.00 77.00 184 GLY A N 1
ATOM 1507 C CA . GLY A 1 184 ? -44.256 -38.132 12.836 1.00 77.00 184 GLY A CA 1
ATOM 1508 C C . GLY A 1 184 ? -45.500 -38.365 13.721 1.00 77.00 184 GLY A C 1
ATOM 1509 O O . GLY A 1 184 ? -45.397 -38.249 14.943 1.00 77.00 184 GLY A O 1
ATOM 1510 N N . LEU A 1 185 ? -46.680 -38.557 13.122 1.00 82.25 185 LEU A N 1
ATOM 1511 C CA . LEU A 1 185 ? -47.920 -39.032 13.764 1.00 82.25 185 LEU A CA 1
ATOM 1512 C C . LEU A 1 185 ? -48.514 -40.249 13.047 1.00 82.25 185 LEU A C 1
ATOM 1514 O O . LEU A 1 185 ? -49.078 -41.111 13.705 1.00 82.25 185 LEU A O 1
ATOM 1518 N N . CYS A 1 186 ? -48.452 -40.285 11.715 1.00 82.75 186 CYS A N 1
ATOM 1519 C CA . CYS A 1 186 ? -49.022 -41.367 10.904 1.00 82.75 186 CYS A CA 1
ATOM 1520 C C . CYS A 1 186 ? -48.011 -41.989 9.932 1.00 82.75 186 CYS A C 1
ATOM 1522 O O . CYS A 1 186 ? -48.392 -42.818 9.114 1.00 82.75 186 CYS A O 1
ATOM 1524 N N . ASP A 1 187 ? -46.761 -41.525 9.975 1.00 79.19 187 ASP A N 1
ATOM 1525 C CA . ASP A 1 187 ? -45.605 -41.919 9.163 1.00 79.19 187 ASP A CA 1
ATOM 1526 C C . ASP A 1 187 ? -45.796 -41.843 7.638 1.00 79.19 187 ASP A C 1
ATOM 1528 O O . ASP A 1 187 ? -44.945 -42.280 6.867 1.00 79.19 187 ASP A O 1
ATOM 1532 N N . GLN A 1 188 ? -46.871 -41.197 7.177 1.00 78.81 188 GLN A N 1
ATOM 1533 C CA . GLN A 1 188 ? -47.125 -40.953 5.759 1.00 78.81 188 GLN A CA 1
ATOM 1534 C C . GLN A 1 188 ? -46.320 -39.761 5.223 1.00 78.81 188 GLN A C 1
ATOM 1536 O O . GLN A 1 188 ? -46.082 -38.766 5.915 1.00 78.81 188 GLN A O 1
ATOM 1541 N N . GLU A 1 189 ? -45.924 -39.860 3.955 1.00 80.69 189 GLU A N 1
ATOM 1542 C CA . GLU A 1 189 ? -45.195 -38.820 3.229 1.00 80.69 189 GLU A CA 1
ATOM 1543 C C . GLU A 1 189 ? -46.121 -37.702 2.720 1.00 80.69 189 GLU A C 1
ATOM 1545 O O . GLU A 1 189 ? -47.309 -37.905 2.475 1.00 80.69 189 GLU A O 1
ATOM 1550 N N . GLY A 1 190 ? -45.567 -36.503 2.530 1.00 81.19 190 GLY A N 1
ATOM 1551 C CA . GLY A 1 190 ? -46.251 -35.373 1.887 1.00 81.19 190 GLY A CA 1
ATOM 1552 C C . GLY A 1 190 ? -46.850 -34.343 2.847 1.00 81.19 190 GLY A C 1
ATOM 1553 O O . GLY A 1 190 ? -47.282 -33.283 2.403 1.00 81.19 190 GLY A O 1
ATOM 1554 N N . HIS A 1 191 ? -46.827 -34.590 4.159 1.00 81.50 191 HIS A N 1
ATOM 1555 C CA . HIS A 1 191 ? -47.316 -33.645 5.164 1.00 81.50 191 HIS A CA 1
ATOM 1556 C C . HIS A 1 191 ? -46.549 -33.766 6.488 1.00 81.50 191 HIS A C 1
ATOM 1558 O O . HIS A 1 191 ? -45.866 -34.753 6.745 1.00 81.50 191 HIS A O 1
ATOM 1564 N N . ASN A 1 192 ? -46.638 -32.748 7.349 1.00 78.75 192 ASN A N 1
ATOM 1565 C CA . ASN A 1 192 ? -45.989 -32.762 8.662 1.00 78.75 192 ASN A CA 1
ATOM 1566 C C . ASN A 1 192 ? -47.010 -33.010 9.789 1.00 78.75 192 ASN A C 1
ATOM 1568 O O . ASN A 1 192 ? -48.217 -32.908 9.593 1.00 78.75 192 ASN A O 1
ATOM 1572 N N . ARG A 1 193 ? -46.522 -33.268 11.010 1.00 78.81 193 ARG A N 1
ATOM 1573 C CA . ARG A 1 193 ? -47.351 -33.499 12.211 1.00 78.81 193 ARG A CA 1
ATOM 1574 C C . ARG A 1 193 ? -48.399 -32.403 12.480 1.00 78.81 193 ARG A C 1
ATOM 1576 O O . ARG A 1 193 ? -49.429 -32.689 13.081 1.00 78.81 193 ARG A O 1
ATOM 1583 N N . ARG A 1 194 ? -48.163 -31.151 12.063 1.00 78.12 194 ARG A N 1
ATOM 1584 C CA . ARG A 1 194 ? -49.109 -30.036 12.268 1.00 78.12 194 ARG A CA 1
ATOM 1585 C C . ARG A 1 194 ? -50.266 -30.053 11.271 1.00 78.12 194 ARG A C 1
ATOM 1587 O O . ARG A 1 194 ? -51.343 -29.600 11.629 1.00 78.12 194 ARG A O 1
ATOM 1594 N N . THR A 1 195 ? -50.051 -30.585 10.071 1.00 78.75 195 THR A N 1
ATOM 1595 C CA . THR A 1 195 ? -51.048 -30.672 8.993 1.00 78.75 195 THR A CA 1
ATOM 1596 C C . THR A 1 195 ? -51.560 -32.099 8.786 1.00 78.75 195 THR A C 1
ATOM 1598 O O . THR A 1 195 ? -52.075 -32.419 7.720 1.00 78.75 195 THR A O 1
ATOM 1601 N N . CYS A 1 196 ? -51.381 -32.976 9.778 1.00 79.56 196 CYS A N 1
ATOM 1602 C CA . CYS A 1 196 ? -51.809 -34.366 9.690 1.00 79.56 196 CYS A CA 1
ATOM 1603 C C . CYS A 1 196 ? -53.339 -34.487 9.774 1.00 79.56 196 CYS A C 1
ATOM 1605 O O . CYS A 1 196 ? -53.919 -33.939 10.714 1.00 79.56 196 CYS A O 1
ATOM 1607 N N . PRO A 1 197 ? -53.990 -35.240 8.866 1.00 83.25 197 PRO A N 1
ATOM 1608 C CA . PRO A 1 197 ? -55.436 -35.475 8.913 1.00 83.25 197 PRO A CA 1
ATOM 1609 C C . PRO A 1 197 ? -55.884 -36.133 10.224 1.00 83.25 197 PRO A C 1
ATOM 1611 O O . PRO A 1 197 ? -56.899 -35.755 10.794 1.00 83.25 197 PRO A O 1
ATOM 1614 N N . LYS A 1 198 ? -55.060 -37.042 10.761 1.00 79.25 198 LYS A N 1
ATOM 1615 C CA . LYS A 1 198 ? -55.324 -37.778 12.008 1.00 79.25 198 LYS A CA 1
ATOM 1616 C C . LYS A 1 198 ? -55.006 -36.989 13.280 1.00 79.25 198 LYS A C 1
ATOM 1618 O O . LYS A 1 198 ? -55.061 -37.524 14.380 1.00 79.25 198 LYS A O 1
ATOM 1623 N N . ARG A 1 199 ? -54.621 -35.711 13.166 1.00 76.25 199 ARG A N 1
ATOM 1624 C CA . ARG A 1 199 ? -54.140 -34.913 14.308 1.00 76.25 199 ARG A CA 1
ATOM 1625 C C . ARG A 1 199 ? -55.201 -34.712 15.398 1.00 76.25 199 ARG A C 1
ATOM 1627 O O . ARG A 1 199 ? -54.824 -34.528 16.551 1.00 76.25 199 ARG A O 1
ATOM 1634 N N . ASN A 1 200 ? -56.482 -34.716 15.032 1.00 73.50 200 ASN A N 1
ATOM 1635 C CA . ASN A 1 200 ? -57.599 -34.472 15.947 1.00 73.50 200 ASN A CA 1
ATOM 1636 C C . ASN A 1 200 ? -58.466 -35.724 16.187 1.00 73.50 200 ASN A C 1
ATOM 1638 O O . ASN A 1 200 ? -59.549 -35.603 16.753 1.00 73.50 200 ASN A O 1
ATOM 1642 N N . GLU A 1 201 ? -58.024 -36.909 15.760 1.00 71.25 201 GLU A N 1
ATOM 1643 C CA . GLU A 1 201 ? -58.730 -38.152 16.078 1.00 71.25 201 GLU A CA 1
ATOM 1644 C C . GLU A 1 201 ? -58.474 -38.502 17.553 1.00 71.25 201 GLU A C 1
ATOM 1646 O O . GLU A 1 201 ? -57.330 -38.663 17.983 1.00 71.25 201 GLU A O 1
ATOM 1651 N N . VAL A 1 202 ? -59.543 -38.558 18.351 1.00 60.38 202 VAL A N 1
ATOM 1652 C CA . VAL A 1 202 ? -59.485 -38.974 19.758 1.00 60.38 202 VAL A CA 1
ATOM 1653 C C . VAL A 1 202 ? -59.203 -40.483 19.792 1.00 60.38 202 VAL A C 1
ATOM 1655 O O 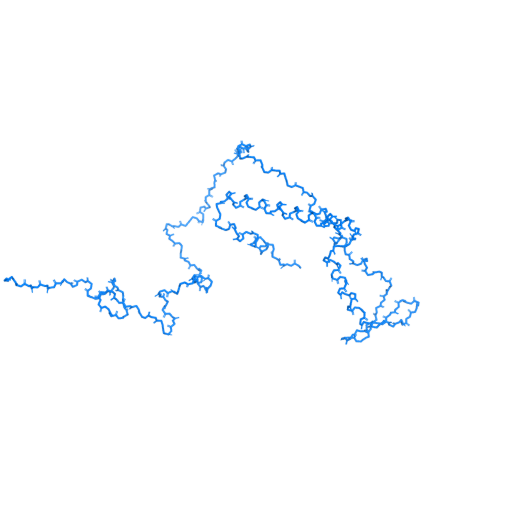. VAL A 1 202 ? -59.902 -41.228 19.099 1.00 60.38 202 VAL A O 1
ATOM 1658 N N . PRO A 1 203 ? -58.218 -40.975 20.570 1.00 51.72 203 PRO A N 1
ATOM 1659 C CA . PRO A 1 203 ? -57.975 -42.407 20.672 1.00 51.72 203 PRO A CA 1
ATOM 1660 C C . PRO A 1 203 ? -59.211 -43.073 21.279 1.00 51.72 203 PRO A C 1
ATOM 1662 O O . PRO A 1 203 ? -59.546 -42.840 22.437 1.00 51.72 203 PRO A O 1
ATOM 1665 N N . THR A 1 204 ? -59.904 -43.897 20.496 1.00 49.00 204 THR A N 1
ATOM 1666 C CA . THR A 1 204 ? -60.990 -44.733 21.012 1.00 49.00 204 THR A CA 1
ATOM 1667 C C . THR A 1 204 ? -60.364 -46.024 21.524 1.00 49.00 204 THR A C 1
ATOM 1669 O O . THR A 1 204 ? -60.341 -47.032 20.828 1.00 49.00 204 THR A O 1
ATOM 1672 N N . SER A 1 205 ? -59.783 -45.987 22.721 1.00 46.56 205 SER A N 1
ATOM 1673 C CA . SER A 1 205 ? -59.422 -47.202 23.452 1.00 46.56 205 SER A CA 1
ATOM 1674 C C . SER A 1 205 ? -60.546 -47.530 24.431 1.00 46.56 205 SER A C 1
ATOM 1676 O O . SER A 1 205 ? -60.508 -47.129 25.593 1.00 46.56 205 SER A O 1
ATOM 1678 N N . GLY A 1 206 ? -61.563 -48.239 23.938 1.00 43.56 206 GLY A N 1
ATOM 1679 C CA . GLY A 1 206 ? -62.413 -49.070 24.782 1.00 43.56 206 GLY A CA 1
ATOM 1680 C C . GLY A 1 206 ? -61.640 -50.338 25.133 1.00 43.56 206 GLY A C 1
ATOM 1681 O O . GLY A 1 206 ? -61.397 -51.167 24.261 1.00 43.56 206 GLY A O 1
ATOM 1682 N N . GLY A 1 207 ? -61.218 -50.453 26.389 1.00 36.84 207 GLY A N 1
ATOM 1683 C CA . GLY A 1 207 ? -60.655 -51.664 26.976 1.00 36.84 207 GLY A CA 1
ATOM 1684 C C . GLY A 1 207 ? -61.453 -51.994 28.227 1.00 36.84 207 GLY A C 1
ATOM 1685 O O . GLY A 1 207 ? -61.398 -51.251 29.203 1.00 36.84 207 GLY A O 1
ATOM 1686 N N . VAL A 1 208 ? -62.257 -53.048 28.122 1.00 39.72 208 VAL A N 1
ATOM 1687 C CA . VAL A 1 208 ? -63.095 -53.638 29.168 1.00 39.72 208 VAL A CA 1
ATOM 1688 C C . VAL A 1 208 ? -62.206 -54.127 30.313 1.00 39.72 208 VAL A C 1
ATOM 1690 O O . VAL A 1 208 ? -61.140 -54.688 30.067 1.00 39.72 208 VAL A O 1
ATOM 1693 N N . ALA A 1 209 ? -62.644 -53.863 31.543 1.00 37.00 209 ALA A N 1
ATOM 1694 C CA . ALA A 1 209 ? -62.074 -54.432 32.752 1.00 37.00 209 ALA A CA 1
ATOM 1695 C C . ALA A 1 209 ? -62.474 -55.907 32.873 1.00 37.00 209 ALA A C 1
ATOM 1697 O O . ALA A 1 209 ? -63.660 -56.206 32.765 1.00 37.00 209 ALA A O 1
ATOM 1698 N N . ASP A 1 210 ? -61.487 -56.759 33.129 1.00 36.94 210 ASP A N 1
ATOM 1699 C CA . ASP A 1 210 ? -61.554 -57.898 34.050 1.00 36.94 210 ASP A CA 1
ATOM 1700 C C . ASP A 1 210 ? -60.191 -58.006 34.752 1.00 36.94 210 ASP A C 1
ATOM 1702 O O . ASP A 1 210 ? -59.156 -57.842 34.057 1.00 36.94 210 ASP A O 1
#

Sequence (210 aa):
MTTNVSECFNGVLKGARSLPITAMVKYTWFKLNSYFDDRRNKSIAQLNSRQKWTKYALDIFMRNKAKAEHHRVTRLSAQQQSYQVDTPHNPGICIRYRHDAEQYIDPCYSVDALFRSYAPIFPALKDRLSWSDPEETRRVLPNPRLIRAKGRPVSTRIRNEMDEGGNRPRTTPWKEGGRKVQCGLCDQEGHNRRTCPKRNEVPTSGGVAD

Nearest PDB structures (foldseek):
  2kr0-assembly1_A  TM=1.815E-01  e=9.746E+00  Homo sapiens

Mean predicted aligned error: 18.3 Å

Solvent-accessible surface area (backbone atoms only — not comparable to full-atom values): 13641 Å² total; per-residue (Å²): 142,86,82,49,70,66,55,54,50,46,62,71,40,61,86,36,74,86,46,58,71,71,56,29,53,51,49,54,51,54,52,50,51,52,51,36,50,54,53,28,54,54,29,50,54,39,52,76,69,67,43,66,54,28,69,71,53,47,57,52,48,52,53,52,50,62,57,50,72,65,40,48,76,46,80,74,36,83,91,74,46,31,28,33,36,31,38,94,91,50,75,69,48,73,46,68,79,90,74,73,74,68,79,72,54,59,68,76,46,21,26,65,47,50,29,62,74,34,60,76,76,80,74,81,84,72,61,76,89,76,56,76,78,69,92,70,80,74,75,85,72,76,58,77,92,70,64,71,73,96,69,84,76,82,78,84,75,80,88,52,78,91,72,57,59,97,64,80,79,89,77,71,97,85,54,98,85,63,83,69,50,54,10,88,78,78,70,46,70,80,40,43,58,89,71,38,87,68,67,80,64,76,84,84,78,87,74,83,90,128

pLDDT: mean 75.88, std 15.28, range [35.66, 94.94]

Organism: Quercus rubra (NCBI:txid3512)

Radius of gyration: 35.12 Å; Cα contacts (8 Å, |Δi|>4): 135; chains: 1; bounding box: 88×76×72 Å

Secondary structure (DSSP, 8-state):
----HHHHHHHHHTTTTTS-HHHHHHHHHHHHHHHHHHHHHHHHHHHHTT-SB-HHHHHHHHHHHHHHTT-EEEEEETTTTEEEEEETTEEEEEEE----SGGGS-GGGBH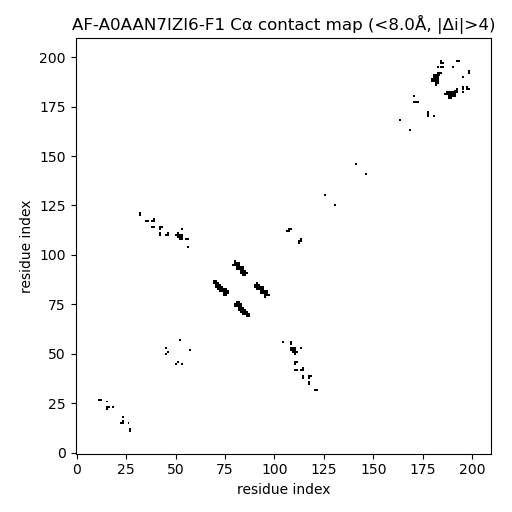HHHHHHH-PPPPP---GGGSPPPS-----PPPGGGPPPSSPPP--PPP-GGG--SS--S--S-STTPPPPB-TTT--BT--TTS-GGGG----------

InterPro domains:
  IPR036875 Zinc finger, CCHC-type superfamily [SSF57756] (165-202)

Foldseek 3Di:
DDPDPPVVVCVQCVVVPPPDPVVSVVSSVVVVQVVLVVLLVVLVVCVVVVPFFAPVLVVVVVVVVVQQVQWDWAQDDPVQQWIFIQHPVHGGDIDHDDDDPCVPRDSCRTSVVSNVVSVDHDDPDDDPVPDDDPPDPPDPDPDPVPDDDPDDPDDPDDDDPVNPDPDDDPDDPDDVPDDFDAEPPPRDGDDYVVPDPCNPPDDPDPDDDD